Protein AF-A0ABD2KAQ9-F1 (afdb_monomer_lite)

Organism: Heterodera schachtii (NCBI:txid97005)

Structure (mmCIF, N/CA/C/O backbone):
data_AF-A0ABD2KAQ9-F1
#
_entry.id   AF-A0ABD2KAQ9-F1
#
loop_
_atom_site.group_PDB
_atom_site.id
_atom_site.type_symbol
_atom_site.label_atom_id
_atom_site.label_alt_id
_atom_site.label_comp_id
_atom_site.label_asym_id
_atom_site.label_entity_id
_atom_site.label_seq_id
_atom_site.pdbx_PDB_ins_code
_atom_site.Cartn_x
_atom_site.Cartn_y
_atom_site.Cartn_z
_atom_site.occupancy
_atom_site.B_iso_or_equiv
_atom_site.auth_seq_id
_atom_site.auth_comp_id
_atom_site.auth_asym_id
_atom_site.auth_atom_id
_atom_site.pdbx_PDB_model_num
ATOM 1 N N . MET A 1 1 ? 36.309 1.828 -3.273 1.00 29.56 1 MET A N 1
ATOM 2 C CA . MET A 1 1 ? 36.591 3.040 -4.067 1.00 29.56 1 MET A CA 1
ATOM 3 C C . MET A 1 1 ? 35.765 4.147 -3.437 1.00 29.56 1 MET A C 1
ATOM 5 O O . MET A 1 1 ? 34.545 4.106 -3.537 1.00 29.56 1 MET A O 1
ATOM 9 N N . ASP A 1 2 ? 36.408 5.002 -2.644 1.00 21.95 2 ASP A N 1
ATOM 10 C CA . ASP A 1 2 ? 35.737 5.995 -1.800 1.00 21.95 2 ASP A CA 1
ATOM 11 C C . ASP A 1 2 ? 35.009 7.054 -2.633 1.00 21.95 2 ASP A C 1
ATOM 13 O O . ASP A 1 2 ? 35.622 7.849 -3.344 1.00 21.95 2 ASP A O 1
ATOM 17 N N . LEU A 1 3 ? 33.682 7.098 -2.498 1.00 31.81 3 LEU A N 1
ATOM 18 C CA . LEU A 1 3 ? 32.798 8.108 -3.098 1.00 31.81 3 LEU A CA 1
ATOM 19 C C . LEU A 1 3 ? 32.986 9.518 -2.500 1.00 31.81 3 LEU A C 1
ATOM 21 O O . LEU A 1 3 ? 32.373 10.471 -2.975 1.00 31.81 3 LEU A O 1
ATOM 25 N N . GLN A 1 4 ? 33.848 9.679 -1.489 1.00 29.97 4 GLN A N 1
ATOM 26 C CA . GLN A 1 4 ? 34.145 10.970 -0.858 1.00 29.97 4 GLN A CA 1
ATOM 27 C C . GLN A 1 4 ? 35.042 11.886 -1.713 1.00 29.97 4 GLN A C 1
ATOM 29 O O . GLN A 1 4 ? 35.049 13.096 -1.506 1.00 29.97 4 GLN A O 1
ATOM 34 N N . LEU A 1 5 ? 35.740 11.353 -2.722 1.00 33.28 5 LEU A N 1
ATOM 35 C CA . LEU A 1 5 ? 36.673 12.120 -3.564 1.00 33.28 5 LEU A CA 1
ATOM 36 C C . LEU A 1 5 ? 36.016 12.960 -4.678 1.00 33.28 5 LEU A C 1
ATOM 38 O O . LEU A 1 5 ? 36.708 13.712 -5.358 1.00 33.28 5 LEU A O 1
ATOM 42 N N . LEU A 1 6 ? 34.692 12.884 -4.862 1.00 37.81 6 LEU A N 1
ATOM 43 C CA . LEU A 1 6 ? 33.958 13.696 -5.852 1.00 37.81 6 LEU A CA 1
ATOM 44 C C . LEU A 1 6 ? 33.366 14.999 -5.278 1.00 37.81 6 LEU A C 1
ATOM 46 O O . LEU A 1 6 ? 32.770 15.784 -6.014 1.00 37.81 6 LEU A O 1
ATOM 50 N N . MET A 1 7 ? 33.541 15.257 -3.981 1.00 39.03 7 MET A N 1
ATOM 51 C CA . MET A 1 7 ? 32.944 16.388 -3.257 1.00 39.03 7 MET A CA 1
ATOM 52 C C . MET A 1 7 ? 33.872 17.620 -3.250 1.00 39.03 7 MET A C 1
ATOM 54 O O . MET A 1 7 ? 34.262 18.118 -2.198 1.00 39.03 7 MET A O 1
ATOM 58 N N . GLY A 1 8 ? 34.272 18.108 -4.427 1.00 36.06 8 GLY A N 1
ATOM 59 C CA . GLY A 1 8 ? 34.986 19.386 -4.550 1.00 36.06 8 GLY A CA 1
ATOM 60 C C . GLY A 1 8 ? 34.030 20.593 -4.477 1.00 36.06 8 GLY A C 1
ATOM 61 O O . GLY A 1 8 ? 32.880 20.475 -4.900 1.00 36.06 8 GLY A O 1
ATOM 62 N N . PRO A 1 9 ? 34.484 21.786 -4.040 1.00 41.66 9 PRO A N 1
ATOM 63 C CA . PRO A 1 9 ? 33.654 22.997 -3.884 1.00 41.66 9 PRO A CA 1
ATOM 64 C C . PRO A 1 9 ? 33.098 23.591 -5.199 1.00 41.66 9 PRO A C 1
ATOM 66 O O . PRO A 1 9 ? 32.444 24.627 -5.181 1.00 41.66 9 PRO A O 1
ATOM 69 N N . ASN A 1 10 ? 33.324 22.931 -6.340 1.00 41.34 10 ASN A N 1
ATOM 70 C CA . ASN A 1 10 ? 32.916 23.351 -7.683 1.00 41.34 10 ASN A CA 1
ATOM 71 C C . ASN A 1 10 ? 31.955 22.339 -8.337 1.00 41.34 10 ASN A C 1
ATOM 73 O O . ASN A 1 10 ? 32.133 21.962 -9.500 1.00 41.34 10 ASN A O 1
ATOM 77 N N . LEU A 1 11 ? 30.938 21.872 -7.608 1.00 49.72 11 LEU A N 1
ATOM 78 C CA . LEU A 1 11 ? 29.866 21.055 -8.188 1.00 49.72 11 LEU A CA 1
ATOM 79 C C . LEU A 1 11 ? 29.031 21.918 -9.148 1.00 49.72 11 LEU A C 1
ATOM 81 O O . LEU A 1 11 ? 28.118 22.638 -8.747 1.00 49.72 11 LEU A O 1
ATOM 85 N N . ARG A 1 12 ? 29.364 21.868 -10.443 1.00 47.69 12 ARG A N 1
ATOM 86 C CA . ARG A 1 12 ? 28.504 22.413 -11.503 1.00 47.69 12 ARG A CA 1
ATOM 87 C C . ARG A 1 12 ? 27.196 21.627 -11.527 1.00 47.69 12 ARG A C 1
ATOM 89 O O . ARG A 1 12 ? 27.205 20.410 -11.355 1.00 47.69 12 ARG A O 1
ATOM 96 N N . CYS A 1 13 ? 26.093 22.328 -11.784 1.00 45.72 13 CYS A N 1
ATOM 97 C CA . CYS A 1 13 ? 24.780 21.715 -11.966 1.00 45.72 13 CYS A CA 1
ATOM 98 C C . CYS A 1 13 ? 24.883 20.516 -12.935 1.00 45.72 13 CYS A C 1
ATOM 100 O O . CYS A 1 13 ? 25.509 20.662 -13.996 1.00 45.72 13 CYS A O 1
ATOM 102 N N . PRO A 1 14 ? 24.313 19.342 -12.599 1.00 54.31 14 PRO A N 1
ATOM 103 C CA . PRO A 1 14 ? 24.258 18.211 -13.514 1.00 54.31 14 PRO A CA 1
ATOM 104 C C . PRO A 1 14 ? 23.738 18.653 -14.885 1.00 54.31 14 PRO A C 1
ATOM 106 O O . PRO A 1 14 ? 22.667 19.249 -14.966 1.00 54.31 14 PRO A O 1
ATOM 109 N N . ARG A 1 15 ? 24.442 18.324 -15.980 1.00 52.06 15 ARG A N 1
ATOM 110 C CA . ARG A 1 15 ? 23.981 18.638 -17.355 1.00 52.06 15 ARG A CA 1
ATOM 111 C C . ARG A 1 15 ? 22.578 18.091 -17.661 1.00 52.06 15 ARG A C 1
ATOM 113 O O . ARG A 1 15 ? 21.907 18.610 -18.540 1.00 52.06 15 ARG A O 1
ATOM 120 N N . VAL A 1 16 ? 22.156 17.055 -16.935 1.00 59.59 16 VAL A N 1
ATOM 121 C CA . VAL A 1 16 ? 20.868 16.357 -17.087 1.00 59.59 16 VAL A CA 1
ATOM 122 C C . VAL A 1 16 ? 19.807 16.876 -16.093 1.00 59.59 16 VAL A C 1
ATOM 124 O O . VAL A 1 16 ? 18.684 16.394 -16.076 1.00 59.59 16 VAL A O 1
ATOM 127 N N . GLY A 1 17 ? 20.130 17.853 -15.235 1.00 62.22 17 GLY A N 1
ATOM 128 C CA . GLY A 1 17 ? 19.182 18.441 -14.276 1.00 62.22 17 GLY A CA 1
ATOM 129 C C . GLY A 1 17 ? 18.720 17.510 -13.142 1.00 62.22 17 GLY A C 1
ATOM 130 O O . GLY A 1 17 ? 17.869 17.894 -12.346 1.00 62.22 17 GLY A O 1
ATOM 131 N N . VAL A 1 18 ? 19.278 16.300 -13.032 1.00 65.06 18 VAL A N 1
ATOM 132 C CA . VAL A 1 18 ? 18.931 15.325 -11.985 1.00 65.06 18 VAL A CA 1
ATOM 133 C C . VAL A 1 18 ? 19.792 15.569 -10.747 1.00 65.06 18 VAL A C 1
ATOM 135 O O . VAL A 1 18 ? 20.884 15.015 -10.609 1.00 65.06 18 VAL A O 1
ATOM 138 N N . GLY A 1 19 ? 19.307 16.419 -9.845 1.00 62.25 19 GLY A N 1
ATOM 139 C CA . GLY A 1 19 ? 19.987 16.742 -8.594 1.00 62.25 19 GLY A CA 1
ATOM 140 C C . GLY A 1 19 ? 19.033 16.862 -7.410 1.00 62.25 19 GLY A C 1
ATOM 141 O O . GLY A 1 19 ? 17.863 17.205 -7.566 1.00 62.25 19 GLY A O 1
ATOM 142 N N . GLN A 1 20 ? 19.550 16.592 -6.217 1.00 65.38 20 GLN A N 1
ATOM 143 C CA . GLN A 1 20 ? 18.899 16.855 -4.940 1.00 65.38 20 GLN A CA 1
ATOM 144 C C . GLN A 1 20 ? 19.705 17.865 -4.129 1.00 65.38 20 GLN A C 1
ATOM 146 O O . GLN A 1 20 ? 20.921 17.987 -4.289 1.00 65.38 20 GLN A O 1
ATOM 151 N N . ARG A 1 21 ? 19.021 18.603 -3.254 1.00 65.44 21 ARG A N 1
ATOM 152 C CA . ARG A 1 21 ? 19.679 19.538 -2.338 1.00 65.44 21 ARG A CA 1
ATOM 153 C C . ARG A 1 21 ? 20.391 18.764 -1.233 1.00 65.44 21 ARG A C 1
ATOM 155 O O . ARG A 1 21 ? 19.821 17.827 -0.682 1.00 65.44 21 ARG A O 1
ATOM 162 N N . ILE A 1 22 ? 21.619 19.178 -0.928 1.00 59.34 22 ILE A N 1
ATOM 163 C CA . ILE A 1 22 ? 22.446 18.567 0.126 1.00 59.34 22 ILE A CA 1
ATOM 164 C C . ILE A 1 22 ? 22.084 19.130 1.508 1.00 59.34 22 ILE A C 1
ATOM 166 O O . ILE A 1 22 ? 22.225 18.426 2.502 1.00 59.34 22 ILE A O 1
ATOM 170 N N . ASP A 1 23 ? 21.594 20.374 1.573 1.00 54.06 23 ASP A N 1
ATOM 171 C CA . ASP A 1 23 ? 21.351 21.072 2.835 1.00 54.06 23 ASP A CA 1
ATOM 172 C C . ASP A 1 23 ? 19.866 21.413 3.059 1.00 54.06 23 ASP A C 1
ATOM 174 O O . ASP A 1 23 ? 19.112 21.734 2.135 1.00 54.06 23 ASP A O 1
ATOM 178 N N . SER A 1 24 ? 19.469 21.316 4.327 1.00 53.34 24 SER A N 1
ATOM 179 C CA . SER A 1 24 ? 18.150 21.628 4.885 1.00 53.34 24 SER A CA 1
ATOM 180 C C . SER A 1 24 ? 17.876 23.132 4.988 1.00 53.34 24 SER A C 1
ATOM 182 O O . SER A 1 24 ? 16.725 23.542 5.170 1.00 53.34 24 SER A O 1
ATOM 184 N N . THR A 1 25 ? 18.908 23.966 4.836 1.00 49.19 25 THR A N 1
ATOM 185 C CA . THR A 1 25 ? 18.771 25.422 4.812 1.00 49.19 25 THR A CA 1
ATOM 186 C C . THR A 1 25 ? 18.063 25.845 3.521 1.00 49.19 25 THR A C 1
ATOM 188 O O . THR A 1 25 ? 18.579 25.762 2.407 1.00 49.19 25 THR A O 1
ATOM 191 N N . ARG A 1 26 ? 16.802 26.275 3.655 1.00 53.78 26 ARG A N 1
ATOM 192 C CA . ARG A 1 26 ? 15.911 26.605 2.526 1.00 53.78 26 ARG A CA 1
ATOM 193 C C . ARG A 1 26 ? 16.407 27.770 1.656 1.00 53.78 26 ARG A C 1
ATOM 195 O O . ARG A 1 26 ? 15.845 27.979 0.581 1.00 53.78 26 ARG A O 1
ATOM 202 N N . GLU A 1 27 ? 17.442 28.487 2.088 1.00 53.19 27 GLU A N 1
ATOM 203 C CA . GLU A 1 27 ? 17.788 29.817 1.582 1.00 53.19 27 GLU A CA 1
ATOM 204 C C . GLU A 1 27 ? 18.847 29.852 0.470 1.00 53.19 27 GLU A C 1
ATOM 206 O O . GLU A 1 27 ? 18.922 30.842 -0.252 1.00 53.19 27 GLU A O 1
ATOM 211 N N . LEU A 1 28 ? 19.629 28.788 0.241 1.00 49.62 28 LEU A N 1
ATOM 212 C CA . LEU A 1 28 ? 20.684 28.808 -0.783 1.00 49.62 28 LEU A CA 1
ATOM 213 C C . LEU A 1 28 ? 20.601 27.607 -1.732 1.00 49.62 28 LEU A C 1
ATOM 215 O O . LEU A 1 28 ? 20.916 26.473 -1.387 1.00 49.62 28 LEU A O 1
ATOM 219 N N . PHE A 1 29 ? 20.275 27.881 -2.999 1.00 51.31 29 PHE A N 1
ATOM 220 C CA . PHE A 1 29 ? 20.320 26.940 -4.133 1.00 51.31 29 PHE A CA 1
ATOM 221 C C . PHE A 1 29 ? 21.756 26.493 -4.505 1.00 51.31 29 PHE A C 1
ATOM 223 O O . PHE A 1 29 ? 22.014 26.139 -5.649 1.00 51.31 29 PHE A O 1
ATOM 230 N N . ARG A 1 30 ? 22.735 26.574 -3.597 1.00 49.88 30 ARG A N 1
ATOM 231 C CA . ARG A 1 30 ? 24.162 26.478 -3.955 1.00 49.88 30 ARG A CA 1
ATOM 232 C C . ARG A 1 30 ? 24.746 25.067 -3.899 1.00 49.88 30 ARG A C 1
ATOM 234 O O . ARG A 1 30 ? 25.768 24.838 -4.534 1.00 49.88 30 ARG A O 1
ATOM 241 N N . CYS A 1 31 ? 24.100 24.122 -3.216 1.00 55.53 31 CYS A N 1
ATOM 242 C CA . CYS A 1 31 ? 24.637 22.770 -3.035 1.00 55.53 31 CYS A CA 1
ATOM 243 C C . CYS A 1 31 ? 23.689 21.700 -3.595 1.00 55.53 31 CYS A C 1
ATOM 245 O O . CYS A 1 31 ? 22.682 21.357 -2.967 1.00 55.53 31 CYS A O 1
ATOM 247 N N . PHE A 1 32 ? 24.039 21.153 -4.763 1.00 60.81 32 PHE A N 1
ATOM 248 C CA . PHE A 1 32 ? 23.351 20.028 -5.398 1.00 60.81 32 PHE A CA 1
ATOM 249 C C . PHE A 1 32 ? 24.255 18.794 -5.429 1.00 60.81 32 PHE A C 1
ATOM 251 O O . PHE A 1 32 ? 25.411 18.887 -5.837 1.00 60.81 32 PHE A O 1
ATOM 258 N N . CYS A 1 33 ? 23.719 17.632 -5.057 1.00 61.44 33 CYS A N 1
ATOM 259 C CA . CYS A 1 33 ? 24.313 16.336 -5.384 1.00 61.44 33 CYS A CA 1
ATOM 260 C C . CYS A 1 33 ? 23.419 15.593 -6.375 1.00 61.44 33 CYS A C 1
ATOM 262 O O . CYS A 1 33 ? 22.233 15.896 -6.507 1.00 61.44 33 CYS A O 1
ATOM 264 N N . PHE A 1 34 ? 23.978 14.618 -7.089 1.00 66.19 34 PHE A N 1
ATOM 265 C CA . PHE A 1 34 ? 23.170 13.733 -7.920 1.00 66.19 34 PHE A CA 1
ATOM 266 C C . PHE A 1 34 ? 22.147 12.992 -7.052 1.00 66.19 34 PHE A C 1
ATOM 268 O O . PHE A 1 34 ? 22.471 12.517 -5.962 1.00 66.19 34 PHE A O 1
ATOM 275 N N . VAL A 1 35 ? 20.910 12.879 -7.545 1.00 66.75 35 VAL A N 1
ATOM 276 C CA . VAL A 1 35 ? 19.949 11.927 -6.968 1.00 66.75 35 VAL A CA 1
ATOM 277 C C . VAL A 1 35 ? 20.562 10.534 -7.121 1.00 66.75 35 VAL A C 1
ATOM 279 O O . VAL A 1 35 ? 21.072 10.243 -8.199 1.00 66.75 35 VAL A O 1
ATOM 282 N N . PRO A 1 36 ? 20.544 9.665 -6.103 1.00 68.94 36 PRO A N 1
ATOM 283 C CA . PRO A 1 36 ? 21.087 8.323 -6.255 1.00 68.94 36 PRO A CA 1
ATOM 284 C C . PRO A 1 36 ? 20.294 7.560 -7.327 1.00 68.94 36 PRO A C 1
ATOM 286 O O . PRO A 1 36 ? 19.073 7.433 -7.220 1.00 68.94 36 PRO A O 1
ATOM 289 N N . PHE A 1 37 ? 20.978 7.065 -8.361 1.00 73.62 37 PHE A N 1
ATOM 290 C CA . PHE A 1 37 ? 20.389 6.309 -9.469 1.00 73.62 37 PHE A CA 1
ATOM 291 C C . PHE A 1 37 ? 21.169 5.014 -9.740 1.00 73.62 37 PHE A C 1
ATOM 293 O O . PHE A 1 37 ? 22.356 4.921 -9.425 1.00 73.62 37 PHE A O 1
ATOM 300 N N . SER A 1 38 ? 20.499 4.004 -10.294 1.00 75.88 38 SER A N 1
ATOM 301 C CA . SER A 1 38 ? 21.129 2.772 -10.775 1.00 75.88 38 SER A CA 1
ATOM 302 C C . SER A 1 38 ? 21.886 3.031 -12.080 1.00 75.88 38 SER A C 1
ATOM 304 O O . SER A 1 38 ? 21.419 3.745 -12.965 1.00 75.88 38 SER A O 1
ATOM 306 N N . LEU A 1 39 ? 23.072 2.436 -12.226 1.00 77.06 39 LEU A N 1
ATOM 307 C CA . LEU A 1 39 ? 23.866 2.585 -13.452 1.00 77.06 39 LEU A CA 1
ATOM 308 C C . LEU A 1 39 ? 23.222 1.896 -14.662 1.00 77.06 39 LEU A C 1
ATOM 310 O O . LEU A 1 39 ? 23.422 2.331 -15.794 1.00 77.06 39 LEU A O 1
ATOM 314 N N . PHE A 1 40 ? 22.461 0.830 -14.420 1.00 78.88 40 PHE A N 1
ATOM 315 C CA . PHE A 1 40 ? 21.818 0.022 -15.448 1.00 78.88 40 PHE A CA 1
ATOM 316 C C . PHE A 1 40 ? 20.350 -0.221 -15.092 1.00 78.88 40 PHE A C 1
ATOM 318 O O . PHE A 1 40 ? 20.036 -0.320 -13.903 1.00 78.88 40 PHE A O 1
ATOM 325 N N . PRO A 1 41 ? 19.465 -0.331 -16.099 1.00 81.19 41 PRO A N 1
ATOM 326 C CA . PRO A 1 41 ? 18.062 -0.631 -15.866 1.00 81.19 41 PRO A CA 1
ATOM 327 C C . PRO A 1 41 ? 17.880 -2.061 -15.343 1.00 81.19 41 PRO A C 1
ATOM 329 O O . PRO A 1 41 ? 18.500 -3.001 -15.843 1.00 81.19 41 PRO A O 1
ATOM 332 N N . SER A 1 42 ? 17.001 -2.239 -14.361 1.00 82.00 42 SER A N 1
ATOM 333 C CA . SER A 1 42 ? 16.718 -3.555 -13.779 1.00 82.00 42 SER A CA 1
ATOM 334 C C . SER A 1 42 ? 15.760 -4.380 -14.654 1.00 82.00 42 SER A C 1
ATOM 336 O O . SER A 1 42 ? 14.700 -3.866 -15.018 1.00 82.00 42 SER A O 1
ATOM 338 N N . PRO A 1 43 ? 16.043 -5.666 -14.950 1.00 85.62 43 PRO A N 1
ATOM 339 C CA . PRO A 1 43 ? 15.132 -6.544 -15.684 1.00 85.62 43 PRO A CA 1
ATOM 340 C C . PRO A 1 43 ? 13.769 -6.662 -14.993 1.00 85.62 43 PRO A C 1
ATOM 342 O O . PRO A 1 43 ? 13.674 -6.960 -13.800 1.00 85.62 43 PRO A O 1
ATOM 345 N N . PHE A 1 44 ? 12.705 -6.458 -15.764 1.00 85.81 44 PHE A N 1
ATOM 346 C CA . PHE A 1 44 ? 11.325 -6.501 -15.305 1.00 85.81 44 PHE A CA 1
ATOM 347 C C . PHE A 1 44 ? 10.432 -7.216 -16.334 1.00 85.81 44 PHE A C 1
ATOM 349 O O . PHE A 1 44 ? 10.489 -6.874 -17.514 1.00 85.81 44 PHE A O 1
ATOM 356 N N . PRO A 1 45 ? 9.573 -8.172 -15.928 1.00 89.12 45 PRO A N 1
ATOM 357 C CA . PRO A 1 45 ? 8.741 -8.919 -16.869 1.00 89.12 45 PRO A CA 1
ATOM 358 C C . PRO A 1 45 ? 7.776 -8.023 -17.655 1.00 89.12 45 PRO A C 1
ATOM 360 O O . PRO A 1 45 ? 6.909 -7.361 -17.069 1.00 89.12 45 PRO A O 1
ATOM 363 N N . ARG A 1 46 ? 7.859 -8.066 -18.988 1.00 88.75 46 ARG A N 1
ATOM 364 C CA . ARG A 1 46 ? 7.041 -7.243 -19.896 1.00 88.75 46 ARG A CA 1
ATOM 365 C C . ARG A 1 46 ? 5.539 -7.405 -19.667 1.00 88.75 46 ARG A C 1
ATOM 367 O O . ARG A 1 46 ? 4.807 -6.419 -19.625 1.00 88.75 46 ARG A O 1
ATOM 374 N N . ALA A 1 47 ? 5.078 -8.638 -19.458 1.00 88.81 47 ALA A N 1
ATOM 375 C CA . ALA A 1 47 ? 3.664 -8.926 -19.217 1.00 88.81 47 ALA A CA 1
ATOM 376 C C . ALA A 1 47 ? 3.133 -8.248 -17.939 1.00 88.81 47 ALA A C 1
ATOM 378 O O . ALA A 1 47 ? 2.011 -7.746 -17.921 1.00 88.81 47 ALA A O 1
ATOM 379 N N . LEU A 1 48 ? 3.942 -8.200 -16.873 1.00 87.12 48 LEU A N 1
ATOM 380 C CA . LEU A 1 48 ? 3.559 -7.526 -15.629 1.00 87.12 48 LEU A CA 1
ATOM 381 C C . LEU A 1 48 ? 3.588 -6.006 -15.777 1.00 87.12 48 LEU A C 1
ATOM 383 O O . LEU A 1 48 ? 2.755 -5.331 -15.176 1.00 87.12 48 LEU A O 1
ATOM 387 N N . PHE A 1 49 ? 4.515 -5.478 -16.581 1.00 87.50 49 PHE A N 1
ATOM 388 C CA . PHE A 1 49 ? 4.604 -4.047 -16.849 1.00 87.50 49 PHE A CA 1
ATOM 389 C C . PHE A 1 49 ? 3.351 -3.542 -17.560 1.00 87.50 49 PHE A C 1
ATOM 391 O O . PHE A 1 49 ? 2.684 -2.648 -17.047 1.00 87.50 49 PHE A O 1
ATOM 398 N N . HIS A 1 50 ? 2.968 -4.169 -18.676 1.00 87.38 50 HIS A N 1
ATOM 399 C CA . HIS A 1 50 ? 1.751 -3.781 -19.393 1.00 87.38 50 HIS A CA 1
ATOM 400 C C . HIS A 1 50 ? 0.503 -3.969 -18.534 1.00 87.38 50 HIS A C 1
ATOM 402 O O . HIS A 1 50 ? -0.322 -3.068 -18.470 1.00 87.38 50 HIS A O 1
ATOM 408 N N . LYS A 1 51 ? 0.424 -5.051 -17.747 1.00 86.56 51 LYS A N 1
ATOM 409 C CA . LYS A 1 51 ? -0.674 -5.230 -16.789 1.00 86.56 51 LYS A CA 1
ATOM 410 C C . LYS A 1 51 ? -0.776 -4.075 -15.784 1.00 86.56 51 LYS A C 1
ATOM 412 O O . LYS A 1 51 ? -1.883 -3.684 -15.426 1.00 86.56 51 LYS A O 1
ATOM 417 N N . ALA A 1 52 ? 0.350 -3.543 -15.305 1.00 84.69 52 ALA A N 1
ATOM 418 C CA . ALA A 1 52 ? 0.352 -2.394 -14.401 1.00 84.69 52 ALA A CA 1
ATOM 419 C C . ALA A 1 52 ? -0.102 -1.106 -15.112 1.00 84.69 52 ALA A C 1
ATOM 421 O O . ALA A 1 52 ? -0.916 -0.369 -14.555 1.00 84.69 52 ALA A O 1
ATOM 422 N N . VAL A 1 53 ? 0.368 -0.878 -16.343 1.00 84.62 53 VAL A N 1
ATOM 423 C CA . VAL A 1 53 ? -0.030 0.262 -17.190 1.00 84.62 53 VAL A CA 1
ATOM 424 C C . VAL A 1 53 ? -1.532 0.223 -17.505 1.00 84.62 53 VAL A C 1
ATOM 426 O O . VAL A 1 53 ? -2.231 1.216 -17.319 1.00 84.62 53 VAL A O 1
ATOM 429 N N . ASP A 1 54 ? -2.067 -0.938 -17.882 1.00 84.06 54 ASP A N 1
ATOM 430 C CA . ASP A 1 54 ? -3.484 -1.105 -18.228 1.00 84.06 54 ASP A CA 1
ATOM 431 C C . ASP A 1 54 ? -4.403 -0.856 -17.022 1.00 84.06 54 ASP A C 1
ATOM 433 O O . ASP A 1 54 ? -5.458 -0.219 -17.124 1.00 84.06 54 ASP A O 1
ATOM 437 N N . VAL A 1 55 ? -3.991 -1.326 -15.839 1.00 85.19 55 VAL A N 1
ATOM 438 C CA . VAL A 1 55 ? -4.750 -1.126 -14.598 1.00 85.19 55 VAL A CA 1
ATOM 439 C C . VAL A 1 55 ? -4.699 0.328 -14.134 1.00 85.19 55 VAL A C 1
ATOM 441 O O . VAL A 1 55 ? -5.661 0.781 -13.515 1.00 85.19 55 VAL A O 1
ATOM 444 N N . GLN A 1 56 ? -3.645 1.085 -14.453 1.00 82.81 56 GLN A N 1
ATOM 445 C CA . GLN A 1 56 ? -3.460 2.457 -13.972 1.00 82.81 56 GLN A CA 1
ATOM 446 C C . GLN A 1 56 ? -4.658 3.360 -14.284 1.00 82.81 56 GLN A C 1
ATOM 448 O O . GLN A 1 56 ? -5.148 4.040 -13.383 1.00 82.81 56 GLN A O 1
ATOM 453 N N . LYS A 1 57 ? -5.172 3.337 -15.520 1.00 82.25 57 LYS A N 1
ATOM 454 C CA . LYS A 1 57 ? -6.333 4.157 -15.927 1.00 82.25 57 LYS A CA 1
ATOM 455 C C . LYS A 1 57 ? -7.586 3.789 -15.132 1.00 82.25 57 LYS A C 1
ATOM 457 O O . LYS A 1 57 ? -8.325 4.658 -14.677 1.00 82.25 57 LYS A O 1
ATOM 462 N N . SER A 1 58 ? -7.779 2.494 -14.904 1.00 83.44 58 SER A N 1
ATOM 463 C CA . SER A 1 58 ? -8.900 1.967 -14.123 1.00 83.44 58 SER A CA 1
ATOM 464 C C . SER A 1 58 ? -8.795 2.352 -12.645 1.00 83.44 58 SER A C 1
ATOM 466 O O . SER A 1 58 ? -9.787 2.735 -12.031 1.00 83.44 58 SER A O 1
ATOM 468 N N . LEU A 1 59 ? -7.585 2.308 -12.082 1.00 82.00 59 LEU A N 1
ATOM 469 C CA . LEU A 1 59 ? -7.310 2.706 -10.702 1.00 82.00 59 LEU A CA 1
ATOM 470 C C . LEU A 1 59 ? -7.508 4.215 -10.508 1.00 82.00 59 LEU A C 1
ATOM 472 O O . LEU A 1 59 ? -8.144 4.633 -9.548 1.00 82.00 59 LEU A O 1
ATOM 476 N N . GLN A 1 60 ? -7.030 5.032 -11.451 1.00 81.81 60 GLN A N 1
ATOM 477 C CA . GLN A 1 60 ? -7.262 6.478 -11.455 1.00 81.81 60 GLN A CA 1
ATOM 478 C C . GLN A 1 60 ? -8.755 6.811 -11.514 1.00 81.81 60 GLN A C 1
ATOM 480 O O . GLN A 1 60 ? -9.208 7.700 -10.796 1.00 81.81 60 GLN A O 1
ATOM 485 N N . LEU A 1 61 ? -9.531 6.082 -12.321 1.00 82.44 61 LEU A N 1
ATOM 486 C CA . LEU A 1 61 ? -10.976 6.271 -12.399 1.00 82.44 61 LEU A CA 1
ATOM 487 C C . LEU A 1 61 ? -11.689 5.854 -11.106 1.00 82.44 61 LEU A C 1
ATOM 489 O O . LEU A 1 61 ? -12.580 6.577 -10.662 1.00 82.44 61 LEU A O 1
ATOM 493 N N . LEU A 1 62 ? -11.286 4.737 -10.485 1.00 84.12 62 LEU A N 1
ATOM 494 C CA . LEU A 1 62 ? -11.776 4.334 -9.160 1.00 84.12 62 LEU A CA 1
ATOM 495 C C . LEU A 1 62 ? -11.543 5.456 -8.149 1.00 84.12 62 LEU A C 1
ATOM 497 O O . LEU A 1 62 ? -12.479 5.885 -7.481 1.00 84.12 62 LEU A O 1
ATOM 501 N N . TYR A 1 63 ? -10.309 5.959 -8.089 1.00 80.19 63 TYR A N 1
ATOM 502 C CA . TYR A 1 63 ? -9.931 7.041 -7.191 1.00 80.19 63 TYR A CA 1
ATOM 503 C C . TYR A 1 63 ? -10.743 8.307 -7.453 1.00 80.19 63 TYR A C 1
ATOM 505 O O . TYR A 1 63 ? -11.320 8.866 -6.529 1.00 80.19 63 TYR A O 1
ATOM 513 N N . PHE A 1 64 ? -10.894 8.709 -8.712 1.00 81.31 64 PHE A N 1
ATOM 514 C CA . PHE A 1 64 ? -11.707 9.867 -9.068 1.00 81.31 64 PHE A CA 1
ATOM 515 C C . PHE A 1 64 ? -13.178 9.718 -8.649 1.00 81.31 64 PHE A C 1
ATOM 517 O O . PHE A 1 64 ? -13.767 10.661 -8.122 1.00 81.31 64 PHE A O 1
ATOM 524 N N . ARG A 1 65 ? -13.790 8.548 -8.877 1.00 83.69 65 ARG A N 1
ATOM 525 C CA . ARG A 1 65 ? -15.192 8.291 -8.507 1.00 83.69 65 ARG A CA 1
ATOM 526 C C . ARG A 1 65 ? -15.372 8.269 -6.992 1.00 83.69 65 ARG A C 1
ATOM 528 O O . ARG A 1 65 ? -16.328 8.852 -6.493 1.00 83.69 65 ARG A O 1
ATOM 535 N N . ALA A 1 66 ? -14.448 7.645 -6.274 1.00 83.00 66 ALA A N 1
ATOM 536 C CA . ALA A 1 66 ? -14.549 7.499 -4.833 1.00 83.00 66 ALA A CA 1
ATOM 537 C C . ALA A 1 66 ? -14.210 8.798 -4.074 1.00 83.00 66 ALA A C 1
ATOM 539 O O . ALA A 1 66 ? -14.873 9.102 -3.089 1.00 83.00 66 ALA A O 1
ATOM 540 N N . MET A 1 67 ? -13.318 9.650 -4.598 1.00 76.50 67 MET A N 1
ATOM 541 C CA . MET A 1 67 ? -13.078 11.007 -4.068 1.00 76.50 67 MET A CA 1
ATOM 542 C C . MET A 1 67 ? -14.321 11.907 -4.101 1.00 76.50 67 MET A C 1
ATOM 544 O O . MET A 1 67 ? -14.415 12.863 -3.335 1.00 76.50 67 MET A O 1
ATOM 548 N N . ARG A 1 68 ? -15.263 11.642 -5.014 1.00 76.94 68 ARG A N 1
ATOM 549 C CA . ARG A 1 68 ? -16.522 12.395 -5.119 1.00 76.94 68 ARG A CA 1
ATOM 550 C C . ARG A 1 68 ? -17.576 11.928 -4.115 1.00 76.94 68 ARG A C 1
ATOM 552 O O . ARG A 1 68 ? -18.554 12.641 -3.901 1.00 76.94 68 ARG A O 1
ATOM 559 N N . ASP A 1 69 ? -17.396 10.750 -3.526 1.00 83.56 69 ASP A N 1
ATOM 560 C CA . ASP A 1 69 ? -18.294 10.180 -2.527 1.00 83.56 69 ASP A CA 1
ATOM 561 C C . ASP A 1 69 ? -17.836 10.603 -1.124 1.00 83.56 69 ASP A C 1
ATOM 563 O O . ASP A 1 69 ? -17.081 9.921 -0.429 1.00 83.56 69 ASP A O 1
ATOM 567 N N . PHE A 1 70 ? -18.259 11.803 -0.731 1.00 79.12 70 PHE A N 1
ATOM 568 C CA . PHE A 1 70 ? -17.849 12.411 0.534 1.00 79.12 70 PHE A CA 1
ATOM 569 C C . PHE A 1 70 ? -18.363 11.669 1.763 1.00 79.12 70 PHE A C 1
ATOM 571 O O . PHE A 1 70 ? -17.687 11.657 2.793 1.00 79.12 70 PHE A O 1
ATOM 578 N N . ASP A 1 71 ? -19.551 11.077 1.673 1.00 83.69 71 ASP A N 1
ATOM 579 C CA . ASP A 1 71 ? -20.136 10.336 2.786 1.00 83.69 71 ASP A CA 1
ATOM 580 C C . ASP A 1 71 ? -19.337 9.050 3.023 1.00 83.69 71 ASP A C 1
ATOM 582 O O . ASP A 1 71 ? -18.936 8.777 4.154 1.00 83.69 71 ASP A O 1
ATOM 586 N N . PHE A 1 72 ? -18.964 8.349 1.945 1.00 84.62 72 PHE A N 1
ATOM 587 C CA . PHE A 1 72 ? -18.043 7.215 2.017 1.00 84.62 72 PHE A CA 1
ATOM 588 C C . PHE A 1 72 ? -16.696 7.588 2.658 1.00 84.62 72 PHE A C 1
ATOM 590 O O . PHE A 1 72 ? -16.223 6.888 3.556 1.00 84.62 72 PHE A O 1
ATOM 597 N N . LEU A 1 73 ? -16.096 8.708 2.244 1.00 80.25 73 LEU A N 1
ATOM 598 C CA . LEU A 1 73 ? -14.826 9.190 2.797 1.00 80.25 73 LEU A CA 1
ATOM 599 C C . LEU A 1 73 ? -14.896 9.484 4.301 1.00 80.25 73 LEU A C 1
ATOM 601 O O . LEU A 1 73 ? -13.990 9.119 5.055 1.00 80.25 73 LEU A O 1
ATOM 605 N N . LYS A 1 74 ? -15.972 10.135 4.754 1.00 80.50 74 LYS A N 1
ATOM 606 C CA . LYS A 1 74 ? -16.187 10.432 6.178 1.00 80.50 74 LYS A CA 1
ATOM 607 C C . LYS A 1 74 ? -16.376 9.173 7.000 1.00 80.50 74 LYS A C 1
ATOM 609 O O . LYS A 1 74 ? -15.802 9.070 8.082 1.00 80.50 74 LYS A O 1
ATOM 614 N N . ASP A 1 75 ? -17.167 8.234 6.494 1.00 83.62 75 ASP A N 1
ATOM 615 C CA . ASP A 1 75 ? -17.440 6.982 7.189 1.00 83.62 75 ASP A CA 1
ATOM 616 C C . ASP A 1 75 ? -16.164 6.166 7.375 1.00 83.62 75 ASP A C 1
ATOM 618 O O . ASP A 1 75 ? -15.887 5.697 8.478 1.00 83.62 75 ASP A O 1
ATOM 622 N N . MET A 1 76 ? -15.331 6.090 6.338 1.00 80.50 76 MET A N 1
ATOM 623 C CA . MET A 1 76 ? -14.047 5.398 6.403 1.00 80.50 76 MET A CA 1
ATOM 624 C C . MET A 1 76 ? -13.072 6.041 7.403 1.00 80.50 76 MET A C 1
ATOM 626 O O . MET A 1 76 ? -12.337 5.336 8.096 1.00 80.50 76 MET A O 1
ATOM 630 N N . HIS A 1 77 ? -13.049 7.372 7.494 1.00 79.56 77 HIS A N 1
ATOM 631 C CA . HIS A 1 77 ? -12.130 8.095 8.375 1.00 79.56 77 HIS A CA 1
ATOM 632 C C . HIS A 1 77 ? -12.661 8.364 9.779 1.00 79.56 77 HIS A C 1
ATOM 634 O O . HIS A 1 77 ? -11.908 8.886 10.599 1.00 79.56 77 HIS A O 1
ATOM 640 N N . ARG A 1 78 ? -13.905 7.995 10.092 1.00 84.25 78 ARG A N 1
ATOM 641 C CA . ARG A 1 78 ? -14.565 8.321 11.365 1.00 84.25 78 ARG A CA 1
ATOM 642 C C . ARG A 1 78 ? -13.698 7.989 12.583 1.00 84.25 78 ARG A C 1
ATOM 644 O O . ARG A 1 78 ? -13.374 8.874 13.370 1.00 84.25 78 ARG A O 1
ATOM 651 N N . ALA A 1 79 ? -13.221 6.747 12.657 1.00 81.56 79 ALA A N 1
ATOM 652 C CA . ALA A 1 79 ? -12.389 6.264 13.759 1.00 81.56 79 ALA A CA 1
ATOM 653 C C . ALA A 1 79 ? -11.007 6.949 13.844 1.00 81.56 79 ALA A C 1
ATOM 655 O O . ALA A 1 79 ? -10.401 6.985 14.912 1.00 81.56 79 ALA A O 1
ATOM 656 N N . ILE A 1 80 ? -10.499 7.490 12.729 1.00 80.94 80 ILE A N 1
ATOM 657 C CA . ILE A 1 80 ? -9.208 8.198 12.651 1.00 80.94 80 ILE A CA 1
ATOM 658 C C . ILE A 1 80 ? -9.380 9.684 13.007 1.00 80.94 80 ILE A C 1
ATOM 660 O O . ILE A 1 80 ? -8.506 10.285 13.626 1.00 80.94 80 ILE A O 1
ATOM 664 N N . ILE A 1 81 ? -10.508 10.292 12.637 1.00 82.50 81 ILE A N 1
ATOM 665 C CA . ILE A 1 81 ? -10.852 11.688 12.957 1.00 82.50 81 ILE A CA 1
ATOM 666 C C . ILE A 1 81 ? -11.015 11.878 14.473 1.00 82.50 81 ILE A C 1
ATOM 668 O O . ILE A 1 81 ? -10.657 12.922 15.032 1.00 82.50 81 ILE A O 1
ATOM 672 N N . GLU A 1 82 ? -11.528 10.860 15.158 1.00 83.19 82 GLU A N 1
ATOM 673 C CA . GLU A 1 82 ? -11.654 10.859 16.616 1.00 83.19 82 GLU A CA 1
ATOM 674 C C . GLU A 1 82 ? -10.286 10.863 17.307 1.00 83.19 82 GLU A C 1
ATOM 676 O O . GLU A 1 82 ? -10.096 11.578 18.290 1.00 83.19 82 GLU A O 1
ATOM 681 N N . THR A 1 83 ? -9.302 10.150 16.760 1.00 79.31 83 THR A N 1
ATOM 682 C CA . THR A 1 83 ? -7.994 9.940 17.397 1.00 79.31 83 THR A CA 1
ATOM 683 C C . THR A 1 83 ? -6.923 10.933 16.954 1.00 79.31 83 THR A C 1
ATOM 685 O O . THR A 1 83 ? -5.971 11.167 17.699 1.00 79.31 83 THR A O 1
ATOM 688 N N . ASN A 1 84 ? -7.035 11.515 15.756 1.00 79.69 84 ASN A N 1
ATOM 689 C CA . ASN A 1 84 ? -5.986 12.335 15.158 1.00 79.69 84 ASN A CA 1
ATOM 690 C C . ASN A 1 84 ? -6.476 13.746 14.814 1.00 79.69 84 ASN A C 1
ATOM 692 O O . ASN A 1 84 ? -7.285 13.959 13.910 1.00 79.69 84 ASN A O 1
ATOM 696 N N . GLU A 1 85 ? -5.902 14.730 15.505 1.00 82.44 85 GLU A N 1
ATOM 697 C CA . GLU A 1 85 ? -6.236 16.145 15.349 1.00 82.44 85 GLU A CA 1
ATOM 698 C C . GLU A 1 85 ? -6.038 16.657 13.915 1.00 82.44 85 GLU A C 1
ATOM 700 O O . GLU A 1 85 ? -6.875 17.403 13.414 1.00 82.44 85 GLU A O 1
ATOM 705 N N . LYS A 1 86 ? -4.985 16.219 13.212 1.00 78.88 86 LYS A N 1
ATOM 706 C CA . LYS A 1 86 ? -4.732 16.656 11.830 1.00 78.88 86 LYS A CA 1
ATOM 707 C C . LYS A 1 86 ? -5.835 16.193 10.886 1.00 78.88 86 LYS A C 1
ATOM 709 O O . LYS A 1 86 ? -6.296 16.962 10.048 1.00 78.88 86 LYS A O 1
ATOM 714 N N . PHE A 1 87 ? -6.274 14.943 11.036 1.00 77.94 87 PHE A N 1
ATOM 715 C CA . PHE A 1 87 ? -7.379 14.405 10.245 1.00 77.94 87 PHE A CA 1
ATOM 716 C C . PHE A 1 87 ? -8.693 15.106 10.569 1.00 77.94 87 PHE A C 1
ATOM 718 O O . PHE A 1 87 ? -9.479 15.352 9.659 1.00 77.94 87 PHE A O 1
ATOM 725 N N . ARG A 1 88 ? -8.901 15.495 11.830 1.00 83.31 88 ARG A N 1
ATOM 726 C CA . ARG A 1 88 ? -10.059 16.291 12.243 1.00 83.31 88 ARG A CA 1
ATOM 727 C C . ARG A 1 88 ? -10.077 17.665 11.588 1.00 83.31 88 ARG A C 1
ATOM 729 O O . ARG A 1 88 ? -11.046 17.986 10.914 1.00 83.31 88 ARG A O 1
ATOM 736 N N . GLN A 1 89 ? -8.977 18.413 11.677 1.00 83.31 89 GLN A N 1
ATOM 737 C CA . GLN A 1 89 ? -8.844 19.715 11.015 1.00 83.31 89 GLN A CA 1
ATOM 738 C C . GLN A 1 89 ? -9.087 19.601 9.502 1.00 83.31 89 GLN A C 1
ATOM 740 O O . GLN A 1 89 ? -9.763 20.435 8.901 1.00 83.31 89 GLN A O 1
ATOM 745 N N . MET A 1 90 ? -8.576 18.534 8.884 1.00 78.94 90 MET A N 1
ATOM 746 C CA . MET A 1 90 ? -8.740 18.286 7.455 1.00 78.94 90 MET A CA 1
ATOM 747 C C . MET A 1 90 ? -10.185 17.914 7.079 1.00 78.94 90 MET A C 1
ATOM 749 O O . MET A 1 90 ? -10.694 18.370 6.052 1.00 78.94 90 MET A O 1
ATOM 753 N N . ALA A 1 91 ? -10.873 17.138 7.920 1.00 79.75 91 ALA A N 1
ATOM 754 C CA . ALA A 1 91 ? -12.286 16.806 7.754 1.00 79.75 91 ALA A CA 1
ATOM 755 C C . ALA A 1 91 ? -13.193 18.034 7.946 1.00 79.75 91 ALA A C 1
ATOM 757 O O . ALA A 1 91 ? -14.101 18.251 7.141 1.00 79.75 91 ALA A O 1
ATOM 758 N N . ASP A 1 92 ? -12.919 18.868 8.950 1.00 83.81 92 ASP A N 1
ATOM 759 C CA . ASP A 1 92 ? -13.654 20.109 9.217 1.00 83.81 92 ASP A CA 1
ATOM 760 C C . ASP A 1 92 ? -13.521 21.095 8.054 1.00 83.81 92 ASP A C 1
ATOM 762 O O . ASP A 1 92 ? -14.520 21.625 7.566 1.00 83.81 92 ASP A O 1
ATOM 766 N N . PHE A 1 93 ? -12.306 21.262 7.527 1.00 80.94 93 PHE A N 1
ATOM 767 C CA . PHE A 1 93 ? -12.076 22.081 6.339 1.00 80.94 93 PHE A CA 1
ATOM 768 C C . PHE A 1 93 ? -12.806 21.529 5.107 1.00 80.94 93 PHE A C 1
ATOM 770 O O . PHE A 1 93 ? -13.432 22.280 4.360 1.00 80.94 93 PHE A O 1
ATOM 777 N N . THR A 1 94 ? -12.776 20.208 4.907 1.00 76.31 94 THR A N 1
ATOM 778 C CA . THR A 1 94 ? -13.485 19.557 3.794 1.00 76.31 94 THR A CA 1
ATOM 779 C C . THR A 1 94 ? -14.995 19.789 3.894 1.00 76.31 94 THR A C 1
ATOM 781 O O . THR A 1 94 ? -15.638 20.119 2.896 1.00 76.31 94 THR A O 1
ATOM 784 N N . ASN A 1 95 ? -15.564 19.689 5.099 1.00 80.62 95 ASN A N 1
ATOM 785 C CA . ASN A 1 95 ? -16.971 20.001 5.356 1.00 80.62 95 ASN A CA 1
ATOM 786 C C . ASN A 1 95 ? -17.317 21.444 4.997 1.00 80.62 95 ASN A C 1
ATOM 788 O O . ASN A 1 95 ? -18.361 21.693 4.391 1.00 80.62 95 ASN A O 1
ATOM 792 N N . GLU A 1 96 ? -16.440 22.379 5.347 1.00 81.06 96 GLU A N 1
ATOM 793 C CA . GLU A 1 96 ? -16.630 23.792 5.051 1.00 81.06 96 GLU A CA 1
ATOM 794 C C . GLU A 1 96 ? -16.566 24.073 3.543 1.00 81.06 96 GLU A C 1
ATOM 796 O O . GLU A 1 96 ? -17.457 24.725 2.999 1.00 81.06 96 GLU A O 1
ATOM 801 N N . CYS A 1 97 ? -15.609 23.481 2.819 1.00 75.81 97 CYS A N 1
ATOM 802 C CA . CYS A 1 97 ? -15.562 23.575 1.356 1.00 75.81 97 CYS A CA 1
ATOM 803 C C . CYS A 1 97 ? -16.842 23.054 0.687 1.00 75.81 97 CYS A C 1
ATOM 805 O O . CYS A 1 97 ? -17.359 23.691 -0.231 1.00 75.81 97 CYS A O 1
ATOM 807 N N . ILE A 1 98 ? -17.375 21.917 1.147 1.00 74.25 98 ILE A N 1
ATOM 808 C CA . ILE A 1 98 ? -18.613 21.342 0.595 1.00 74.25 98 ILE A CA 1
ATOM 809 C C . ILE A 1 98 ? -19.803 22.276 0.843 1.00 74.25 98 ILE A C 1
ATOM 811 O O . ILE A 1 98 ? -20.644 22.453 -0.041 1.00 74.25 98 ILE A O 1
ATOM 815 N N . ARG A 1 99 ? -19.885 22.893 2.030 1.00 75.44 99 ARG A N 1
ATOM 816 C CA . ARG A 1 99 ? -20.941 23.867 2.353 1.00 75.44 99 ARG A CA 1
ATOM 817 C C . ARG A 1 99 ? -20.899 25.067 1.416 1.00 75.44 99 ARG A C 1
ATOM 819 O O . ARG A 1 99 ? -21.941 25.454 0.896 1.00 75.44 99 ARG A O 1
ATOM 826 N N . GLN A 1 100 ? -19.709 25.600 1.155 1.00 72.75 100 GLN A N 1
ATOM 827 C CA . GLN A 1 100 ? -19.526 26.754 0.274 1.00 72.75 100 GLN A CA 1
ATOM 828 C C . GLN A 1 100 ? -19.833 26.425 -1.195 1.00 72.75 100 GLN A C 1
ATOM 830 O O . GLN A 1 100 ? -20.441 27.234 -1.894 1.00 72.75 100 GLN A O 1
ATOM 835 N N . GLN A 1 101 ? -19.498 25.217 -1.660 1.00 63.88 101 GLN A N 1
ATOM 836 C CA . GLN A 1 101 ? -19.790 24.785 -3.034 1.00 63.88 101 GLN A CA 1
ATOM 837 C C . GLN A 1 101 ? -21.288 24.605 -3.319 1.00 63.88 101 GLN A C 1
ATOM 839 O O . GLN A 1 101 ? -21.715 24.808 -4.452 1.00 63.88 101 GLN A O 1
ATOM 844 N N . ARG A 1 102 ? -22.120 24.297 -2.313 1.00 56.94 102 ARG A N 1
ATOM 845 C CA . ARG A 1 102 ? -23.582 24.185 -2.495 1.00 56.94 102 ARG A CA 1
ATOM 846 C C . ARG A 1 102 ? -24.270 25.512 -2.862 1.00 56.94 102 ARG A C 1
ATOM 848 O O . ARG A 1 102 ? -25.427 25.477 -3.267 1.00 56.94 102 ARG A O 1
ATOM 855 N N . GLY A 1 103 ? -23.585 26.654 -2.746 1.00 50.84 103 GLY A N 1
ATOM 856 C CA . GLY A 1 103 ? -24.106 27.980 -3.106 1.00 50.84 103 GLY A CA 1
ATOM 857 C C . GLY A 1 103 ? -23.733 28.487 -4.506 1.00 50.84 103 GLY A C 1
ATOM 858 O O . GLY A 1 103 ? -24.231 29.536 -4.906 1.00 50.84 103 GLY A O 1
ATOM 859 N N . VAL A 1 104 ? -22.873 27.786 -5.260 1.00 54.19 104 VAL A N 1
ATOM 860 C CA . VAL A 1 104 ? -22.361 28.259 -6.561 1.00 54.19 104 VAL A CA 1
ATOM 861 C C . VAL A 1 104 ? -22.613 27.198 -7.635 1.00 54.19 104 VAL A C 1
ATOM 863 O O . VAL A 1 104 ? -21.893 26.214 -7.741 1.00 54.19 104 VAL A O 1
ATOM 866 N N . ALA A 1 105 ? -23.649 27.409 -8.449 1.00 44.91 105 ALA A N 1
ATOM 867 C CA . ALA A 1 105 ? -24.135 26.476 -9.471 1.00 44.91 105 ALA A CA 1
ATOM 868 C C . ALA A 1 105 ? -23.320 26.466 -10.787 1.00 44.91 105 ALA A C 1
ATOM 870 O O . ALA A 1 105 ? -23.871 26.150 -11.838 1.00 44.91 105 ALA A O 1
ATOM 871 N N . ASN A 1 106 ? -22.031 26.826 -10.766 1.00 42.03 106 ASN A N 1
ATOM 872 C CA . ASN A 1 106 ? -21.217 26.878 -11.984 1.00 42.03 106 ASN A CA 1
ATOM 873 C C . ASN A 1 106 ? -20.309 25.645 -12.107 1.00 42.03 106 ASN A C 1
ATOM 875 O O . ASN A 1 106 ? -19.431 25.423 -11.278 1.00 42.03 106 ASN A O 1
ATOM 879 N N . GLU A 1 107 ? -20.501 24.897 -13.199 1.00 42.91 107 GLU A N 1
ATOM 880 C CA . GLU A 1 107 ? -19.791 23.682 -13.652 1.00 42.91 107 GLU A CA 1
ATOM 881 C C . GLU A 1 107 ? -18.276 23.833 -13.895 1.00 42.91 107 GLU A C 1
ATOM 883 O O . GLU A 1 107 ? -17.613 22.888 -14.324 1.00 42.91 107 GLU A O 1
ATOM 888 N N . VAL A 1 108 ? -17.686 24.995 -13.623 1.00 43.88 108 VAL A N 1
ATOM 889 C CA . VAL A 1 108 ? -16.243 25.175 -13.781 1.00 43.88 108 VAL A CA 1
ATOM 890 C C . VAL A 1 108 ? -15.572 24.688 -12.504 1.00 43.88 108 VAL A C 1
ATOM 892 O O . VAL A 1 108 ? -15.717 25.318 -11.460 1.00 43.88 108 VAL A O 1
ATOM 895 N N . GLU A 1 109 ? -14.854 23.562 -12.600 1.00 45.31 109 GLU A N 1
ATOM 896 C CA . GLU A 1 109 ? -14.048 22.919 -11.550 1.00 45.31 109 GLU A CA 1
ATOM 897 C C . GLU A 1 109 ? -12.970 23.860 -10.958 1.00 45.31 109 GLU A C 1
ATOM 899 O O . GLU A 1 109 ? -11.763 23.665 -11.104 1.00 45.31 109 GLU A O 1
ATOM 904 N N . LEU A 1 110 ? -13.386 24.905 -10.254 1.00 39.00 110 LEU A N 1
ATOM 905 C CA . LEU A 1 110 ? -12.534 25.757 -9.444 1.00 39.00 110 LEU A CA 1
ATOM 906 C C . LEU A 1 110 ? -12.299 25.041 -8.119 1.00 39.00 110 LEU A C 1
ATOM 908 O O . LEU A 1 110 ? -13.114 25.082 -7.199 1.00 39.00 110 LEU A O 1
ATOM 912 N N . GLY A 1 111 ? -11.178 24.329 -8.030 1.00 42.31 111 GLY A N 1
ATOM 913 C CA . GLY A 1 111 ? -10.871 23.619 -6.798 1.00 42.31 111 GLY A CA 1
ATOM 914 C C . GLY A 1 111 ? -9.519 22.943 -6.747 1.00 42.31 111 GLY A C 1
ATOM 915 O O . GLY A 1 111 ? -9.446 21.870 -6.171 1.00 42.31 111 GLY A O 1
ATOM 916 N N . ALA A 1 112 ? -8.445 23.521 -7.297 1.00 47.31 112 ALA A N 1
ATOM 917 C CA . ALA A 1 112 ? -7.106 22.951 -7.104 1.00 47.31 112 ALA A CA 1
ATOM 918 C C . ALA A 1 112 ? -6.778 22.748 -5.606 1.00 47.31 112 ALA A C 1
ATOM 920 O O . ALA A 1 112 ? -6.179 21.741 -5.251 1.00 47.31 112 ALA A O 1
ATOM 921 N N . PHE A 1 113 ? -7.252 23.638 -4.721 1.00 45.03 113 PHE A N 1
ATOM 922 C CA . PHE A 1 113 ? -7.067 23.532 -3.267 1.00 45.03 113 PHE A CA 1
ATOM 923 C C . PHE A 1 113 ? -8.012 22.532 -2.576 1.00 45.03 113 PHE A C 1
ATOM 925 O O . PHE A 1 113 ? -7.546 21.752 -1.747 1.00 45.03 113 PHE A O 1
ATOM 932 N N . SER A 1 114 ? -9.310 22.496 -2.915 1.00 47.75 114 SER A N 1
ATOM 933 C CA . SER A 1 114 ? -10.227 21.517 -2.304 1.00 47.75 114 SER A CA 1
ATOM 934 C C . SER A 1 114 ? -9.938 20.095 -2.798 1.00 47.75 114 SER A C 1
ATOM 936 O O . SER A 1 114 ? -9.872 19.179 -1.978 1.00 47.75 114 SER A O 1
ATOM 938 N N . 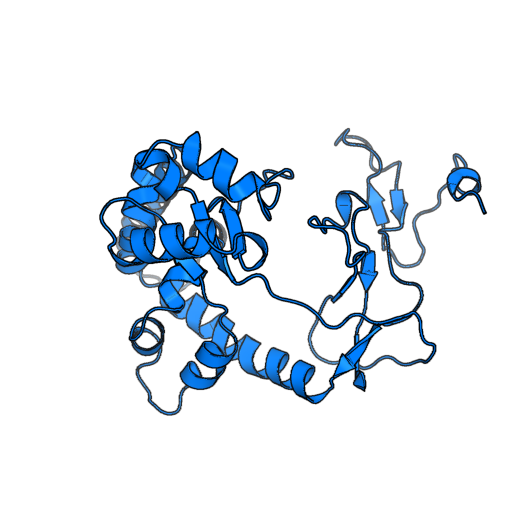LYS A 1 115 ? -9.629 19.911 -4.098 1.00 53.53 115 LYS A N 1
ATOM 939 C CA . LYS A 1 115 ? -9.114 18.637 -4.637 1.00 53.53 115 LYS A CA 1
ATOM 940 C C . LYS A 1 115 ? -7.808 18.252 -3.960 1.00 53.53 115 LYS A C 1
ATOM 942 O O . LYS A 1 115 ? -7.656 17.076 -3.675 1.00 53.53 115 LYS A O 1
ATOM 947 N N . PHE A 1 116 ? -6.894 19.178 -3.654 1.00 55.44 116 PHE A N 1
ATOM 948 C CA . PHE A 1 116 ? -5.638 18.833 -2.974 1.00 55.44 116 PHE A CA 1
ATOM 949 C C . PHE A 1 116 ? -5.873 18.243 -1.582 1.00 55.44 116 PHE A C 1
ATOM 951 O O . PHE A 1 116 ? -5.238 17.253 -1.236 1.00 55.44 116 PHE A O 1
ATOM 958 N N . ILE A 1 117 ? -6.820 18.797 -0.818 1.00 57.75 117 ILE A N 1
ATOM 959 C CA . ILE A 1 117 ? -7.116 18.330 0.541 1.00 57.75 117 ILE A CA 1
ATOM 960 C C . ILE A 1 117 ? -7.870 16.998 0.538 1.00 57.75 117 ILE A C 1
ATOM 962 O O . ILE A 1 117 ? -7.511 16.082 1.279 1.00 57.75 117 ILE A O 1
ATOM 966 N N . ILE A 1 118 ? -8.857 16.853 -0.350 1.00 59.47 118 ILE A N 1
ATOM 967 C CA . ILE A 1 118 ? -9.529 15.568 -0.577 1.00 59.47 118 ILE A CA 1
ATOM 968 C C . ILE A 1 118 ? -8.499 14.533 -1.039 1.00 59.47 118 ILE A C 1
ATOM 970 O O . ILE A 1 118 ? -8.479 13.433 -0.512 1.00 59.47 118 ILE A O 1
ATOM 974 N N . THR A 1 119 ? -7.573 14.905 -1.929 1.00 58.66 119 THR A N 1
ATOM 975 C CA . THR A 1 119 ? -6.476 14.034 -2.389 1.00 58.66 119 THR A CA 1
ATOM 976 C C . THR A 1 119 ? -5.479 13.709 -1.270 1.00 58.66 119 THR A C 1
ATOM 978 O O . THR A 1 119 ? -4.910 12.620 -1.248 1.00 58.66 119 THR A O 1
ATOM 981 N N . SER A 1 120 ? -5.255 14.604 -0.305 1.00 58.78 120 SER A N 1
ATOM 982 C CA . SER A 1 120 ? -4.390 14.308 0.842 1.00 58.78 120 SER A CA 1
ATOM 983 C C . SER A 1 120 ? -5.070 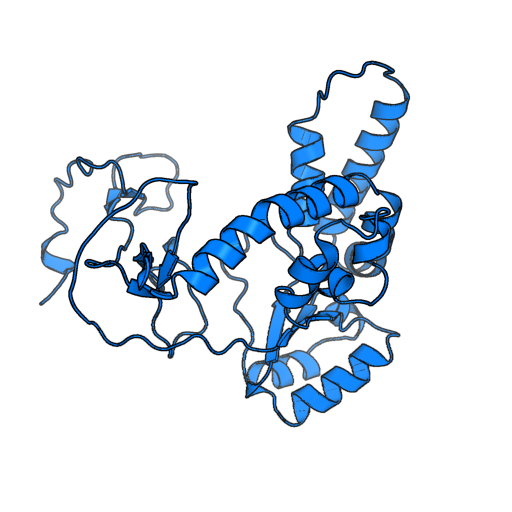13.442 1.899 1.00 58.78 120 SER A C 1
ATOM 985 O O . SER A 1 120 ? -4.398 12.603 2.481 1.00 58.78 120 SER A O 1
ATOM 987 N N . LEU A 1 121 ? -6.384 13.573 2.117 1.00 59.44 121 LEU A N 1
ATOM 988 C CA . LEU A 1 121 ? -7.156 12.550 2.842 1.00 59.44 121 LEU A CA 1
ATOM 989 C C . LEU A 1 121 ? -7.124 11.220 2.080 1.00 59.44 121 LEU A C 1
ATOM 991 O O . LEU A 1 121 ? -7.015 10.155 2.687 1.00 59.44 121 LEU A O 1
ATOM 995 N N . TRP A 1 122 ? -7.101 11.308 0.748 1.00 55.78 122 TRP A N 1
ATOM 996 C CA . TRP A 1 122 ? -7.135 10.154 -0.131 1.00 55.78 122 TRP A CA 1
ATOM 997 C C . TRP A 1 122 ? -5.893 9.265 -0.035 1.00 55.78 122 TRP A C 1
ATOM 999 O O . TRP A 1 122 ? -5.945 8.046 -0.018 1.00 55.78 122 TRP A O 1
ATOM 1009 N N . HIS A 1 123 ? -4.700 9.837 0.090 1.00 61.88 123 HIS A N 1
ATOM 1010 C CA . HIS A 1 123 ? -3.481 9.018 0.097 1.00 61.88 123 HIS A CA 1
ATOM 1011 C C . HIS A 1 123 ? -3.243 8.192 1.380 1.00 61.88 123 HIS A C 1
ATOM 1013 O O . HIS A 1 123 ? -2.174 7.585 1.542 1.00 61.88 123 HIS A O 1
ATOM 1019 N N . THR A 1 124 ? -4.224 8.121 2.278 1.00 65.50 124 THR A N 1
ATOM 1020 C CA . THR A 1 124 ? -4.172 7.307 3.492 1.00 65.50 124 THR A CA 1
ATOM 1021 C C . THR A 1 124 ? -4.157 5.812 3.195 1.00 65.50 124 THR A C 1
ATOM 1023 O O . THR A 1 124 ? -4.657 5.307 2.192 1.00 65.50 124 THR A O 1
ATOM 1026 N N . GLN A 1 125 ? -3.545 5.050 4.098 1.00 69.69 125 GLN A N 1
ATOM 1027 C CA . GLN A 1 125 ? -3.452 3.602 3.923 1.00 69.69 125 GLN A CA 1
ATOM 1028 C C . GLN A 1 125 ? -4.770 2.869 4.266 1.00 69.69 125 GLN A C 1
ATOM 1030 O O . GLN A 1 125 ? -4.958 1.725 3.848 1.00 69.69 125 GLN A O 1
ATOM 1035 N N . SER A 1 126 ? -5.698 3.528 4.968 1.00 66.88 126 SER A N 1
ATOM 1036 C CA . SER A 1 126 ? -7.040 3.020 5.294 1.00 66.88 126 SER A CA 1
ATOM 1037 C C . SER A 1 126 ? -7.925 2.804 4.063 1.00 66.88 126 SER A C 1
ATOM 1039 O O . SER A 1 126 ? -8.769 1.908 4.056 1.00 66.88 126 SER A O 1
ATOM 1041 N N . GLU A 1 127 ? -7.703 3.555 2.988 1.00 71.00 127 GLU A N 1
ATOM 1042 C CA . GLU A 1 127 ? -8.426 3.366 1.727 1.00 71.00 127 GLU A CA 1
ATOM 1043 C C . GLU A 1 127 ? -8.068 2.070 1.033 1.00 71.00 127 GLU A C 1
ATOM 1045 O O . GLU A 1 127 ? -8.941 1.297 0.639 1.00 71.00 127 GLU A O 1
ATOM 1050 N N . CYS A 1 128 ? -6.762 1.815 0.925 1.00 68.50 128 CYS A N 1
ATOM 1051 C CA . CYS A 1 128 ? -6.247 0.575 0.365 1.00 68.50 128 CYS A CA 1
ATOM 1052 C C . CYS A 1 128 ? -6.858 -0.629 1.089 1.00 68.50 128 CYS A C 1
ATOM 1054 O O . CYS A 1 128 ? -7.217 -1.598 0.429 1.00 68.50 128 CYS A O 1
ATOM 1056 N N . SER A 1 129 ? -7.049 -0.527 2.411 1.00 73.62 129 SER A N 1
ATOM 1057 C CA . SER A 1 129 ? -7.770 -1.509 3.232 1.00 73.62 129 SER A CA 1
ATOM 1058 C C . SER A 1 129 ? -9.227 -1.666 2.803 1.00 73.62 129 SER A C 1
ATOM 1060 O O . SER A 1 129 ? -9.650 -2.766 2.445 1.00 73.62 129 SER A O 1
ATOM 1062 N N . SER A 1 130 ? -9.970 -0.564 2.728 1.00 79.69 130 SER A N 1
ATOM 1063 C CA . SER A 1 130 ? -11.403 -0.570 2.410 1.00 79.69 130 SER A CA 1
ATOM 1064 C C . SER A 1 130 ? -11.711 -1.146 1.023 1.00 79.69 130 SER A C 1
ATOM 1066 O O . SER A 1 130 ? -12.680 -1.885 0.866 1.00 79.69 130 SER A O 1
ATOM 1068 N N . PHE A 1 131 ? -10.858 -0.909 0.020 1.00 81.44 131 PHE A N 1
ATOM 1069 C CA . PHE A 1 131 ? -11.039 -1.481 -1.323 1.00 81.44 131 PHE A CA 1
ATOM 1070 C C . PHE A 1 131 ? -10.796 -2.991 -1.409 1.00 81.44 131 PHE A C 1
ATOM 1072 O O . PHE A 1 131 ? -11.193 -3.617 -2.395 1.00 81.44 131 PHE A O 1
ATOM 1079 N N . THR A 1 132 ? -10.168 -3.605 -0.403 1.00 81.50 132 THR A N 1
ATOM 1080 C CA . THR A 1 132 ? -10.048 -5.070 -0.376 1.00 81.50 132 THR A CA 1
ATOM 1081 C C . THR A 1 132 ? -11.366 -5.754 -0.032 1.00 81.50 132 THR A C 1
ATOM 1083 O O . THR A 1 132 ? -11.563 -6.907 -0.427 1.00 81.50 132 THR A O 1
ATOM 1086 N N . LEU A 1 133 ? -12.293 -5.043 0.621 1.00 81.50 133 LEU A N 1
ATOM 1087 C CA . LEU A 1 133 ? -13.588 -5.588 1.002 1.00 81.50 133 LEU A CA 1
ATOM 1088 C C . LEU A 1 133 ? -14.434 -5.946 -0.240 1.00 81.50 133 LEU A C 1
ATOM 1090 O O . LEU A 1 133 ? -14.388 -5.270 -1.283 1.00 81.50 133 LEU A O 1
ATOM 1094 N N . PRO A 1 134 ? -15.202 -7.045 -0.178 1.00 81.44 134 PRO A N 1
ATOM 1095 C CA . PRO A 1 134 ? -16.125 -7.407 -1.247 1.00 81.44 134 PRO A CA 1
ATOM 1096 C C . PRO A 1 134 ? -17.221 -6.335 -1.389 1.00 81.44 134 PRO A C 1
ATOM 1098 O O . PRO A 1 134 ? -17.728 -5.827 -0.396 1.00 81.44 134 PRO A O 1
ATOM 1101 N N . GLY A 1 135 ? -17.575 -5.961 -2.621 1.00 83.62 135 GLY A N 1
ATOM 1102 C CA . GLY A 1 135 ? -18.644 -4.997 -2.920 1.00 83.62 135 GLY A CA 1
ATOM 1103 C C . GLY A 1 135 ? -18.233 -3.517 -2.949 1.00 83.62 135 GLY A C 1
ATOM 1104 O O . GLY A 1 135 ? -18.905 -2.719 -3.601 1.00 83.62 135 GLY A O 1
ATOM 1105 N N . VAL A 1 136 ? -17.129 -3.125 -2.298 1.00 86.56 136 VAL A N 1
ATOM 1106 C CA . VAL A 1 136 ? -16.718 -1.705 -2.234 1.00 86.56 136 VAL A CA 1
ATOM 1107 C C . VAL A 1 136 ? -16.226 -1.192 -3.586 1.00 86.56 136 VAL A C 1
ATOM 1109 O O . VAL A 1 136 ? -16.584 -0.094 -3.994 1.00 86.56 136 VAL A O 1
ATOM 1112 N N . VAL A 1 137 ? -15.430 -1.981 -4.312 1.00 86.44 137 VAL A N 1
ATOM 1113 C CA . VAL A 1 137 ? -14.951 -1.587 -5.648 1.00 86.44 137 VAL A CA 1
ATOM 1114 C C . VAL A 1 137 ? -16.116 -1.555 -6.641 1.00 86.44 137 VAL A C 1
ATOM 1116 O O . VAL A 1 137 ? -16.230 -0.614 -7.419 1.00 86.44 137 VAL A O 1
ATOM 1119 N N . GLU A 1 138 ? -17.015 -2.538 -6.582 1.00 86.62 138 GLU A N 1
ATOM 1120 C CA . GLU A 1 138 ? -18.185 -2.661 -7.460 1.00 86.62 138 GLU A CA 1
ATOM 1121 C C . GLU A 1 138 ? -19.160 -1.493 -7.291 1.00 86.62 138 GLU A C 1
ATOM 1123 O O . GLU A 1 138 ? -19.73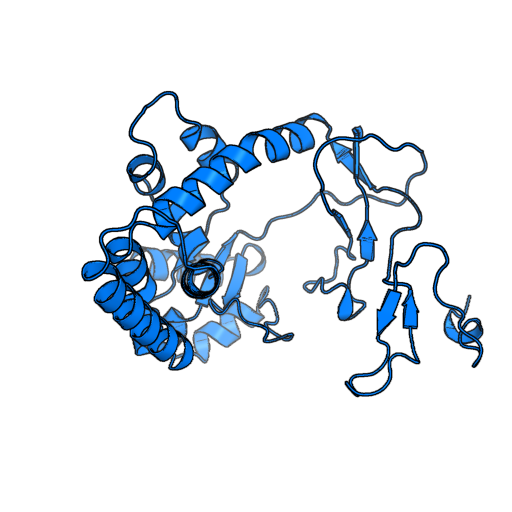9 -1.044 -8.276 1.00 86.62 138 GLU A O 1
ATOM 1128 N N . ARG A 1 139 ? -19.282 -0.926 -6.081 1.00 87.75 139 ARG A N 1
ATOM 1129 C CA . ARG A 1 139 ? -20.072 0.295 -5.838 1.00 87.75 139 ARG A CA 1
ATOM 1130 C C . ARG A 1 139 ? -19.670 1.443 -6.770 1.00 87.75 139 ARG A C 1
ATOM 1132 O O . ARG A 1 139 ? -20.532 2.194 -7.219 1.00 87.75 139 ARG A O 1
ATOM 1139 N N . PHE A 1 140 ? -18.379 1.580 -7.073 1.00 87.06 140 PHE A N 1
ATOM 1140 C CA . PHE A 1 140 ? -17.864 2.639 -7.945 1.00 87.06 140 PHE A CA 1
ATOM 1141 C C . PHE A 1 140 ? -17.836 2.244 -9.423 1.00 87.06 140 PHE A C 1
ATOM 1143 O O . PHE A 1 140 ? -17.539 3.092 -10.265 1.00 87.06 140 PHE A O 1
ATOM 1150 N N . PHE A 1 141 ? -18.157 0.993 -9.754 1.00 86.25 141 PHE A N 1
ATOM 1151 C CA . PHE A 1 141 ? -18.179 0.467 -11.115 1.00 86.25 141 PHE A CA 1
ATOM 1152 C C . PHE A 1 141 ? -19.523 -0.217 -11.417 1.00 86.25 141 PHE A C 1
ATOM 1154 O O . PHE A 1 141 ? -19.620 -1.444 -11.376 1.00 86.25 141 PHE A O 1
ATOM 1161 N N . PRO A 1 142 ? -20.584 0.559 -11.714 1.00 78.19 142 PRO A N 1
ATOM 1162 C CA . PRO A 1 142 ? -21.932 0.023 -11.902 1.00 78.19 142 PRO A CA 1
ATOM 1163 C C . PRO A 1 142 ? -22.085 -0.844 -13.161 1.00 78.19 142 PRO A C 1
ATOM 1165 O O . PRO A 1 142 ? -23.098 -1.525 -13.307 1.00 78.19 142 PRO A O 1
ATOM 1168 N N . ARG A 1 143 ? -21.120 -0.818 -14.094 1.00 79.94 143 ARG A N 1
ATOM 1169 C CA . ARG A 1 143 ? -21.168 -1.636 -15.312 1.00 79.94 143 ARG A CA 1
ATOM 1170 C C . ARG A 1 143 ? -20.271 -2.873 -15.159 1.00 79.94 143 ARG A C 1
ATOM 1172 O O . ARG A 1 143 ? -19.081 -2.720 -14.895 1.00 79.94 143 ARG A O 1
ATOM 1179 N N . PRO A 1 144 ? -2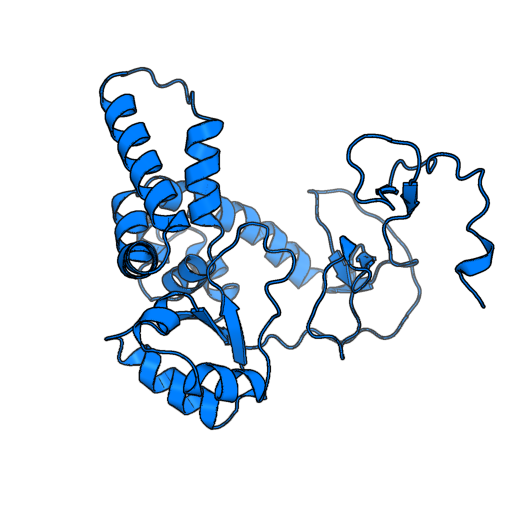0.784 -4.091 -15.410 1.00 64.69 144 PRO A N 1
ATOM 1180 C CA . PRO A 1 144 ? -20.021 -5.331 -15.231 1.00 64.69 144 PRO A CA 1
ATOM 1181 C C . PRO A 1 144 ? -18.834 -5.488 -16.199 1.00 64.69 144 PRO A C 1
ATOM 1183 O O . PRO A 1 144 ? -17.913 -6.242 -15.901 1.00 64.69 144 PRO A O 1
ATOM 1186 N N . GLU A 1 145 ? -18.814 -4.758 -17.321 1.00 66.56 145 GLU A N 1
ATOM 1187 C CA . GLU A 1 145 ? -17.670 -4.717 -18.252 1.00 66.56 145 GLU A CA 1
ATOM 1188 C C . GLU A 1 145 ? -16.476 -3.892 -17.733 1.00 66.56 145 GLU A C 1
ATOM 1190 O O . GLU A 1 145 ? -15.391 -3.930 -18.313 1.00 66.56 145 GLU A O 1
ATOM 1195 N N . GLU A 1 146 ? -16.640 -3.128 -16.647 1.00 65.06 146 GLU A N 1
ATOM 1196 C CA . GLU A 1 146 ? -15.578 -2.273 -16.114 1.00 65.06 146 GLU A CA 1
ATOM 1197 C C . GLU A 1 146 ? -14.481 -3.091 -15.400 1.00 65.06 146 GLU A C 1
ATOM 1199 O O . GLU A 1 146 ? -14.714 -4.162 -14.844 1.00 65.06 146 GLU A O 1
ATOM 1204 N N . ALA A 1 147 ? -13.253 -2.567 -15.373 1.00 65.06 147 ALA A N 1
ATOM 1205 C CA . ALA A 1 147 ? -12.020 -3.247 -14.955 1.00 65.06 147 ALA A CA 1
ATOM 1206 C C . ALA A 1 147 ? -11.877 -3.570 -13.444 1.00 65.06 147 ALA A C 1
ATOM 1208 O O . ALA A 1 147 ? -10.761 -3.739 -12.939 1.00 65.06 147 ALA A O 1
ATOM 1209 N N . HIS A 1 148 ? -12.978 -3.708 -12.704 1.00 70.06 148 HIS A N 1
ATOM 1210 C CA . HIS A 1 148 ? -12.980 -4.021 -11.270 1.00 70.06 148 HIS A CA 1
ATOM 1211 C C . HIS A 1 148 ? -12.264 -5.350 -10.960 1.00 70.06 148 HIS A C 1
ATOM 1213 O O . HIS A 1 148 ? -11.498 -5.435 -9.999 1.00 70.06 148 HIS A O 1
ATOM 1219 N N . MET A 1 149 ? -12.403 -6.368 -11.822 1.00 75.31 149 MET A N 1
ATOM 1220 C CA . MET A 1 149 ? -11.676 -7.640 -11.680 1.00 75.31 149 MET A CA 1
ATOM 1221 C C . MET A 1 149 ? -10.156 -7.481 -11.806 1.00 75.31 149 MET A C 1
ATOM 1223 O O . MET A 1 149 ? -9.400 -8.174 -11.120 1.00 75.31 149 MET A O 1
ATOM 1227 N N . ALA A 1 150 ? -9.687 -6.591 -12.685 1.00 80.69 150 ALA A N 1
ATOM 1228 C CA . ALA A 1 150 ? -8.260 -6.338 -12.853 1.00 80.69 150 ALA A CA 1
ATOM 1229 C C . ALA A 1 150 ? -7.692 -5.611 -11.625 1.00 80.69 150 ALA A C 1
ATOM 1231 O O . ALA A 1 150 ? -6.638 -6.003 -11.123 1.00 80.69 150 ALA A O 1
ATOM 1232 N N . ILE A 1 151 ? -8.443 -4.644 -11.084 1.00 83.75 151 ILE A N 1
ATOM 1233 C CA . ILE A 1 151 ? -8.107 -3.936 -9.841 1.00 83.75 151 ILE A CA 1
ATOM 1234 C C . ILE A 1 151 ? -8.019 -4.920 -8.667 1.00 83.75 151 ILE A C 1
ATOM 1236 O O . ILE A 1 151 ? -7.002 -4.955 -7.973 1.00 83.75 151 ILE A O 1
ATOM 1240 N N . ARG A 1 152 ? -9.018 -5.798 -8.487 1.00 83.44 152 ARG A N 1
ATOM 1241 C CA . ARG A 1 152 ? -9.027 -6.800 -7.402 1.00 83.44 152 ARG A CA 1
ATOM 1242 C C . ARG A 1 152 ? -7.828 -7.746 -7.431 1.00 83.44 152 ARG A C 1
ATOM 1244 O O . ARG A 1 152 ? -7.365 -8.169 -6.379 1.00 83.44 152 ARG A O 1
ATOM 1251 N N . LYS A 1 153 ? -7.303 -8.068 -8.618 1.00 84.44 153 LYS A N 1
ATOM 1252 C CA . LYS A 1 153 ? -6.100 -8.909 -8.765 1.00 84.44 153 LYS A CA 1
ATOM 1253 C C . LYS A 1 153 ? -4.806 -8.192 -8.366 1.00 84.44 153 LYS A C 1
ATOM 1255 O O . LYS A 1 153 ? -3.813 -8.872 -8.123 1.00 84.44 153 LYS A O 1
ATOM 1260 N N . VAL A 1 154 ? -4.783 -6.858 -8.378 1.00 84.44 154 VAL A N 1
ATOM 1261 C CA . VAL A 1 154 ? -3.593 -6.042 -8.068 1.00 84.44 154 VAL A CA 1
ATOM 1262 C C . VAL A 1 154 ? -3.593 -5.573 -6.612 1.00 84.44 154 VAL A C 1
ATOM 1264 O O . VAL A 1 154 ? -2.522 -5.436 -6.018 1.00 84.44 154 VAL A O 1
ATOM 1267 N N . LEU A 1 155 ? -4.771 -5.362 -6.017 1.00 82.94 155 LEU A N 1
ATOM 1268 C CA . LEU A 1 155 ? -4.887 -4.973 -4.615 1.00 82.94 155 LEU A CA 1
ATOM 1269 C C . LEU A 1 155 ? -4.301 -6.051 -3.697 1.00 82.94 155 LEU A C 1
ATOM 1271 O O . LEU A 1 155 ? -4.668 -7.225 -3.741 1.00 82.94 155 LEU A O 1
ATOM 1275 N N . THR A 1 156 ? -3.362 -5.631 -2.855 1.00 81.69 156 THR A N 1
ATOM 1276 C CA . THR A 1 156 ? -2.799 -6.489 -1.811 1.00 81.69 156 THR A CA 1
ATOM 1277 C C . THR A 1 156 ? -3.736 -6.499 -0.617 1.00 81.69 156 THR A C 1
ATOM 1279 O O . THR A 1 156 ? -4.377 -5.496 -0.323 1.00 81.69 156 THR A O 1
ATOM 1282 N N . LYS A 1 157 ? -3.795 -7.627 0.091 1.00 86.12 157 LYS A N 1
ATOM 1283 C CA . LYS A 1 157 ? -4.606 -7.740 1.299 1.00 86.12 157 LYS A CA 1
ATOM 1284 C C . LYS A 1 157 ? -4.080 -6.810 2.390 1.00 86.12 157 LYS A C 1
ATOM 1286 O O . LYS A 1 157 ? -2.894 -6.837 2.738 1.00 86.12 157 LYS A O 1
ATOM 1291 N N . SER A 1 158 ? -4.995 -6.023 2.927 1.00 86.75 158 SER A N 1
ATOM 1292 C CA . SER A 1 158 ? -4.773 -5.038 3.972 1.00 86.75 158 SER A CA 1
ATOM 1293 C C . SER A 1 158 ? -5.973 -5.045 4.900 1.00 86.75 158 SER A C 1
ATOM 1295 O O . SER A 1 158 ? -7.085 -5.300 4.451 1.00 86.75 158 SER A O 1
ATOM 1297 N N . TRP A 1 159 ? -5.722 -4.797 6.179 1.00 86.50 159 TRP A N 1
ATOM 1298 C CA . TRP A 1 159 ? -6.731 -4.839 7.224 1.00 86.50 159 TRP A CA 1
ATOM 1299 C C . TRP A 1 159 ? -6.569 -3.645 8.150 1.00 86.50 159 TRP A C 1
ATOM 1301 O O . TRP A 1 159 ? -5.458 -3.317 8.591 1.00 86.50 159 TRP A O 1
ATOM 1311 N N . SER A 1 160 ? -7.699 -3.025 8.455 1.00 84.50 160 SER A N 1
ATOM 1312 C CA . SER A 1 160 ? -7.834 -2.026 9.505 1.00 84.50 160 SER A CA 1
ATOM 1313 C C . SER A 1 160 ? -7.824 -2.760 10.843 1.00 84.50 160 SER A C 1
ATOM 1315 O O . SER A 1 160 ? -8.443 -3.811 10.966 1.00 84.50 160 SER A O 1
ATOM 1317 N N . ILE A 1 161 ? -7.094 -2.254 11.837 1.00 83.81 161 ILE A N 1
ATOM 1318 C CA . ILE A 1 161 ? -6.986 -2.914 13.152 1.00 83.81 161 ILE A CA 1
ATOM 1319 C C . ILE A 1 161 ? -7.704 -2.146 14.262 1.00 83.81 161 ILE A C 1
ATOM 1321 O O . ILE A 1 161 ? -7.306 -2.206 15.425 1.00 83.81 161 ILE A O 1
ATOM 1325 N N . GLY A 1 162 ? -8.725 -1.385 13.873 1.00 74.44 162 GLY A N 1
ATOM 1326 C CA . GLY A 1 162 ? -9.500 -0.575 14.792 1.00 74.44 162 GLY A CA 1
ATOM 1327 C C . GLY A 1 162 ? -10.378 -1.394 15.730 1.00 74.44 162 GLY A C 1
ATOM 1328 O O . GLY A 1 162 ? -10.588 -2.593 15.543 1.00 74.44 162 GLY A O 1
ATOM 1329 N N . GLU A 1 163 ? -10.869 -0.732 16.769 1.00 67.31 163 GLU A N 1
ATOM 1330 C CA . GLU A 1 163 ? -11.726 -1.347 17.780 1.00 67.31 163 GLU A CA 1
ATOM 1331 C C . GLU A 1 163 ? -13.080 -1.789 17.192 1.00 67.31 163 GLU A C 1
ATOM 1333 O O . GLU A 1 163 ? -13.688 -1.072 16.400 1.00 67.31 163 GLU A O 1
ATOM 1338 N N . GLY A 1 164 ? -13.558 -2.975 17.588 1.00 66.56 164 GLY A N 1
ATOM 1339 C CA . GLY A 1 164 ? -14.896 -3.477 17.242 1.00 66.56 164 GLY A CA 1
ATOM 1340 C C . GLY A 1 164 ? -14.999 -4.332 15.973 1.00 66.56 164 GLY A C 1
ATOM 1341 O O . GLY A 1 164 ? -16.082 -4.835 15.686 1.00 66.56 164 GLY A O 1
ATOM 1342 N N . ASP A 1 165 ? -13.903 -4.548 15.242 1.00 71.69 165 ASP A N 1
ATOM 1343 C CA . ASP A 1 165 ? -13.892 -5.414 14.059 1.00 71.69 165 ASP A CA 1
ATOM 1344 C C . ASP A 1 165 ? -13.420 -6.842 14.407 1.00 71.69 165 ASP A C 1
ATOM 1346 O O . ASP A 1 165 ? -12.293 -7.067 14.861 1.00 71.69 165 ASP A O 1
ATOM 1350 N N . GLU A 1 166 ? -14.270 -7.847 14.178 1.00 80.25 166 GLU A N 1
ATOM 1351 C CA . GLU A 1 166 ? -13.886 -9.250 14.363 1.00 80.25 166 GLU A CA 1
ATOM 1352 C C . GLU A 1 166 ? -12.730 -9.668 13.445 1.00 80.25 166 GLU A C 1
ATOM 1354 O O . GLU A 1 166 ? -11.946 -10.564 13.788 1.00 80.25 166 GLU A O 1
ATOM 1359 N N . GLU A 1 167 ? -12.634 -9.071 12.253 1.00 81.38 167 GLU A N 1
ATOM 1360 C CA . GLU A 1 167 ? -11.545 -9.344 11.321 1.00 81.38 167 GLU A CA 1
ATOM 1361 C C . GLU A 1 167 ? -10.215 -8.825 11.864 1.00 81.38 167 GLU A C 1
ATOM 1363 O O . GLU A 1 167 ? -9.203 -9.526 11.747 1.00 81.38 167 GLU A O 1
ATOM 1368 N N . ALA A 1 168 ? -10.216 -7.677 12.549 1.00 83.56 168 ALA A N 1
ATOM 1369 C CA . ALA A 1 168 ? -9.025 -7.119 13.184 1.00 83.56 168 ALA A CA 1
ATOM 1370 C C . ALA A 1 168 ? -8.427 -8.098 14.205 1.00 83.56 168 ALA A C 1
ATOM 1372 O O . ALA A 1 168 ? -7.243 -8.434 14.124 1.00 83.56 168 ALA A O 1
ATOM 1373 N N . GLU A 1 169 ? -9.245 -8.653 15.103 1.00 86.31 169 GLU A N 1
ATOM 1374 C CA . GLU A 1 169 ? -8.785 -9.616 16.114 1.00 86.31 169 GLU A CA 1
ATOM 1375 C C . GLU A 1 169 ? -8.300 -10.936 15.493 1.00 86.31 169 GLU A C 1
ATOM 1377 O O . GLU A 1 169 ? -7.284 -11.511 15.910 1.00 86.31 169 GLU A O 1
ATOM 1382 N N . LYS A 1 170 ? -8.970 -11.413 14.434 1.00 89.81 170 LYS A N 1
ATOM 1383 C CA . LYS A 1 170 ? -8.526 -12.593 13.667 1.00 89.81 170 LYS A CA 1
ATOM 1384 C C . LYS A 1 170 ? -7.152 -12.351 13.034 1.00 89.81 170 LYS A C 1
ATOM 1386 O O . LYS A 1 170 ? -6.308 -13.255 13.030 1.00 89.81 170 LYS A O 1
ATOM 1391 N N . ILE A 1 171 ? -6.906 -11.155 12.503 1.00 89.50 171 ILE A N 1
ATOM 1392 C CA . ILE A 1 171 ? -5.625 -10.789 11.889 1.00 89.50 171 ILE A CA 1
ATOM 1393 C C . ILE A 1 171 ? -4.538 -10.596 12.943 1.00 89.50 171 ILE A C 1
ATOM 1395 O O . ILE A 1 171 ? -3.446 -11.130 12.757 1.00 89.50 171 ILE A O 1
ATOM 1399 N N . ILE A 1 172 ? -4.824 -9.954 14.076 1.00 89.25 172 ILE A N 1
ATOM 1400 C CA . ILE A 1 172 ? -3.866 -9.796 15.183 1.00 89.25 172 ILE A CA 1
ATOM 1401 C C . ILE A 1 172 ? -3.370 -11.167 15.666 1.00 89.25 172 ILE A C 1
ATOM 1403 O O . ILE A 1 172 ? -2.162 -11.371 15.810 1.00 89.25 172 ILE A O 1
ATOM 1407 N N . LYS A 1 173 ? -4.267 -12.152 15.822 1.00 91.44 173 LYS A N 1
ATOM 1408 C CA . LYS A 1 173 ? -3.885 -13.538 16.158 1.00 91.44 173 LYS A CA 1
ATOM 1409 C C . LYS A 1 173 ? -2.965 -14.157 15.099 1.00 91.44 173 LYS A C 1
ATOM 1411 O O . LYS A 1 173 ? -1.943 -14.748 15.442 1.00 91.44 173 LYS A O 1
ATOM 1416 N N . LYS A 1 174 ? -3.274 -13.986 13.807 1.00 92.12 174 LYS A N 1
ATOM 1417 C CA . LYS A 1 174 ? -2.427 -14.481 12.701 1.00 92.12 174 LYS A CA 1
ATOM 1418 C C . LYS A 1 174 ? -1.057 -13.798 12.653 1.00 92.12 174 LYS A C 1
ATOM 1420 O O . LYS A 1 174 ? -0.068 -14.453 12.322 1.00 92.12 174 LYS A O 1
ATOM 1425 N N . VAL A 1 175 ? -0.993 -12.508 12.973 1.00 91.69 175 VAL A N 1
ATOM 1426 C CA . VAL A 1 175 ? 0.246 -11.717 13.012 1.00 91.69 175 VAL A CA 1
ATOM 1427 C C . VAL A 1 175 ? 1.135 -12.171 14.165 1.00 91.69 175 VAL A C 1
ATOM 1429 O O . VAL A 1 175 ? 2.329 -12.342 13.949 1.00 91.69 175 VAL A O 1
ATOM 1432 N N . ARG A 1 176 ? 0.569 -12.459 15.347 1.00 90.50 176 ARG A N 1
ATOM 1433 C CA . ARG A 1 176 ? 1.323 -13.019 16.486 1.00 90.50 176 ARG A CA 1
ATOM 1434 C C . ARG A 1 176 ? 1.967 -14.371 16.155 1.00 90.50 176 ARG A C 1
ATOM 1436 O O . ARG A 1 176 ? 3.093 -14.616 16.568 1.00 90.50 176 ARG A O 1
ATOM 1443 N N . ILE A 1 177 ? 1.285 -15.223 15.383 1.00 92.81 177 ILE A N 1
ATOM 1444 C CA . ILE A 1 177 ? 1.818 -16.534 14.966 1.00 92.81 177 ILE A CA 1
ATOM 1445 C C . ILE A 1 177 ? 2.948 -16.384 13.937 1.00 92.81 177 ILE A C 1
ATOM 1447 O O . ILE A 1 177 ? 3.950 -17.092 14.010 1.00 92.81 177 ILE A O 1
ATOM 1451 N N . ASN A 1 178 ? 2.795 -15.495 12.948 1.00 91.38 178 ASN A N 1
ATOM 1452 C CA . ASN A 1 178 ? 3.781 -15.332 11.877 1.00 91.38 178 ASN A CA 1
ATOM 1453 C C . ASN A 1 178 ? 4.013 -13.854 11.516 1.00 91.38 178 ASN A C 1
ATOM 1455 O O . ASN A 1 178 ? 3.563 -13.398 10.456 1.00 91.38 178 ASN A O 1
ATOM 1459 N N . PRO A 1 179 ? 4.756 -13.102 12.346 1.00 90.06 179 PRO A N 1
ATOM 1460 C CA . PRO A 1 179 ? 4.921 -11.659 12.171 1.00 90.06 179 PRO A CA 1
ATOM 1461 C C . PRO A 1 179 ? 5.692 -11.304 10.894 1.00 90.06 179 PRO A C 1
ATOM 1463 O O . PRO A 1 179 ? 5.411 -10.297 10.250 1.00 90.06 179 PRO A O 1
ATOM 1466 N N . LYS A 1 180 ? 6.603 -12.180 10.448 1.00 88.38 180 LYS A N 1
ATOM 1467 C CA . LYS A 1 180 ? 7.420 -11.985 9.234 1.00 88.38 180 LYS A CA 1
ATOM 1468 C C . LYS A 1 180 ? 6.601 -11.923 7.942 1.00 88.38 180 LYS A C 1
ATOM 1470 O O . LYS A 1 180 ? 7.122 -11.503 6.908 1.00 88.38 180 LYS A O 1
ATOM 1475 N N . LYS A 1 181 ? 5.348 -12.389 7.966 1.00 90.44 181 LYS A N 1
ATOM 1476 C CA . LYS A 1 181 ? 4.443 -12.356 6.811 1.00 90.44 181 LYS A CA 1
ATOM 1477 C C . LYS A 1 181 ? 3.739 -11.005 6.652 1.00 90.44 181 LYS A C 1
ATOM 1479 O O . LYS A 1 181 ? 3.188 -10.749 5.586 1.00 90.44 181 LYS A O 1
ATOM 1484 N N . TYR A 1 182 ? 3.777 -10.138 7.657 1.00 91.12 182 TYR A N 1
ATOM 1485 C CA . TYR A 1 182 ? 3.006 -8.900 7.670 1.00 91.12 182 TYR A CA 1
ATOM 1486 C C . TYR A 1 182 ? 3.905 -7.668 7.803 1.00 91.12 182 TYR A C 1
ATOM 1488 O O . TYR A 1 182 ? 5.077 -7.756 8.171 1.00 91.12 182 TYR A O 1
ATOM 1496 N N . VAL A 1 183 ? 3.349 -6.511 7.459 1.00 89.44 183 VAL A N 1
ATOM 1497 C CA . VAL A 1 183 ? 3.947 -5.191 7.682 1.00 89.44 183 VAL A CA 1
ATOM 1498 C C . VAL A 1 183 ? 2.879 -4.293 8.277 1.00 89.44 183 VAL A C 1
ATOM 1500 O O . VAL A 1 183 ? 1.763 -4.238 7.758 1.00 89.44 183 VAL A O 1
ATOM 1503 N N . MET A 1 184 ? 3.231 -3.570 9.336 1.00 87.12 184 MET A N 1
ATOM 1504 C CA . MET A 1 184 ? 2.367 -2.558 9.927 1.00 87.12 184 MET A CA 1
ATOM 1505 C C . MET A 1 184 ? 2.774 -1.168 9.429 1.00 87.12 184 MET A C 1
ATOM 1507 O O . MET A 1 184 ? 3.961 -0.821 9.382 1.00 87.12 184 MET A O 1
ATOM 1511 N N . LYS A 1 185 ? 1.776 -0.372 9.037 1.00 84.25 185 LYS A N 1
ATOM 1512 C CA . LYS A 1 185 ? 1.951 1.016 8.599 1.00 84.25 185 LYS A CA 1
ATOM 1513 C C . LYS A 1 185 ? 1.032 1.952 9.364 1.00 84.25 185 LYS A C 1
ATOM 1515 O O . LYS A 1 185 ? -0.069 1.573 9.749 1.00 84.25 185 LYS A O 1
ATOM 1520 N N . TRP A 1 186 ? 1.498 3.183 9.530 1.00 80.38 186 TRP A N 1
ATOM 1521 C CA . TRP A 1 186 ? 0.687 4.289 10.017 1.00 80.38 186 TRP A CA 1
ATOM 1522 C C . TRP A 1 186 ? -0.208 4.830 8.886 1.00 80.38 186 TRP A C 1
ATOM 1524 O O . TRP A 1 186 ? 0.208 4.830 7.725 1.00 80.38 186 TRP A O 1
ATOM 1534 N N . ASN A 1 187 ? -1.425 5.265 9.221 1.00 72.62 187 ASN A N 1
ATOM 1535 C CA . ASN A 1 187 ? -2.430 5.757 8.275 1.00 72.62 187 ASN A CA 1
ATOM 1536 C C . ASN A 1 187 ? -2.155 7.174 7.764 1.00 72.62 187 ASN A C 1
ATOM 1538 O O . ASN A 1 187 ? -2.724 7.550 6.743 1.00 72.62 187 ASN A O 1
ATOM 1542 N N . ASP A 1 188 ? -1.269 7.930 8.416 1.00 66.38 188 ASP A N 1
ATOM 1543 C CA . ASP A 1 188 ? -0.860 9.252 7.941 1.00 66.38 188 ASP A CA 1
ATOM 1544 C C . ASP A 1 188 ? 0.007 9.139 6.672 1.00 66.38 188 ASP A C 1
ATOM 1546 O O . ASP A 1 188 ? 1.045 8.469 6.654 1.00 66.38 188 ASP A O 1
ATOM 1550 N N . CYS A 1 189 ? -0.434 9.794 5.597 1.00 52.50 189 CYS A N 1
ATOM 1551 C CA . CYS A 1 189 ? 0.297 9.907 4.335 1.00 52.50 189 CYS A CA 1
ATOM 1552 C C . CYS A 1 189 ? 1.108 11.210 4.231 1.00 52.50 189 CYS A C 1
ATOM 1554 O O . CYS A 1 189 ? 1.862 11.402 3.273 1.00 52.50 189 CYS A O 1
ATOM 1556 N N . GLY A 1 190 ? 0.954 12.122 5.192 1.00 44.97 190 GLY A N 1
ATOM 1557 C CA . GLY A 1 190 ? 1.607 13.418 5.215 1.00 44.97 190 GLY A CA 1
ATOM 1558 C C . GLY A 1 190 ? 2.992 13.333 5.834 1.00 44.97 190 GLY A C 1
ATOM 1559 O O . GLY A 1 190 ? 3.101 13.093 7.026 1.00 44.97 190 GLY A O 1
ATOM 1560 N N . GLN A 1 191 ? 4.027 13.555 5.014 1.00 40.97 191 GLN A N 1
ATOM 1561 C CA . GLN A 1 191 ? 5.365 14.135 5.285 1.00 40.97 191 GLN A CA 1
ATOM 1562 C C . GLN A 1 191 ? 6.077 13.931 6.642 1.00 40.97 191 GLN A C 1
ATOM 1564 O O . GLN A 1 191 ? 7.117 14.549 6.877 1.00 40.97 191 GLN A O 1
ATOM 1569 N N . SER A 1 192 ? 5.648 13.026 7.514 1.00 39.66 192 SER A N 1
ATOM 1570 C CA . SER A 1 192 ? 6.541 12.408 8.471 1.00 39.66 192 SER A CA 1
ATOM 1571 C C . SER A 1 192 ? 7.498 11.588 7.622 1.00 39.66 192 SER A C 1
ATOM 1573 O O . SER A 1 192 ? 7.244 10.436 7.261 1.00 39.66 192 SER A O 1
ATOM 1575 N N . MET A 1 193 ? 8.608 12.225 7.251 1.00 40.53 193 MET A N 1
ATOM 1576 C CA . MET A 1 193 ? 9.793 11.659 6.608 1.00 40.53 193 MET A CA 1
ATOM 1577 C C . MET A 1 193 ? 10.445 10.563 7.481 1.00 40.53 193 MET A C 1
ATOM 1579 O O . MET A 1 193 ? 11.648 10.339 7.431 1.00 40.53 193 MET A O 1
ATOM 1583 N N . SER A 1 194 ? 9.672 9.874 8.313 1.00 42.22 194 SER A N 1
ATOM 1584 C CA . SER A 1 194 ? 10.066 9.001 9.413 1.00 42.22 194 SER A CA 1
ATOM 1585 C C . SER A 1 194 ? 8.928 8.057 9.830 1.00 42.22 194 SER A C 1
ATOM 1587 O O . SER A 1 194 ? 8.969 7.497 10.922 1.00 42.22 194 SER A O 1
ATOM 1589 N N . GLY A 1 195 ? 7.933 7.803 8.970 1.00 53.94 195 GLY A N 1
ATOM 1590 C CA . GLY A 1 195 ? 7.029 6.661 9.138 1.00 53.94 195 GLY A CA 1
ATOM 1591 C C . GLY A 1 195 ? 7.787 5.343 8.943 1.00 53.94 195 GLY A C 1
ATOM 1592 O O . GLY A 1 195 ? 7.690 4.726 7.880 1.00 53.94 195 GLY A O 1
ATOM 1593 N N . LYS A 1 196 ? 8.599 4.944 9.932 1.00 62.31 196 LYS A N 1
ATOM 1594 C CA . LYS A 1 196 ? 9.338 3.677 9.940 1.00 62.31 196 LYS A CA 1
ATOM 1595 C C . LYS A 1 196 ? 8.332 2.556 9.692 1.00 62.31 196 LYS A C 1
ATOM 1597 O O . LYS A 1 196 ? 7.346 2.427 10.418 1.00 62.31 196 LYS A O 1
ATOM 1602 N N . LYS A 1 197 ? 8.558 1.758 8.646 1.00 72.94 197 LYS A N 1
ATOM 1603 C CA . LYS A 1 197 ? 7.759 0.548 8.419 1.00 72.94 197 LYS A CA 1
ATOM 1604 C C . LYS A 1 197 ? 8.050 -0.406 9.567 1.00 72.94 197 LYS A C 1
ATOM 1606 O O . LYS A 1 197 ? 9.201 -0.796 9.748 1.00 72.94 197 LYS A O 1
ATOM 1611 N N . ILE A 1 198 ? 7.017 -0.755 10.323 1.00 83.00 198 ILE A N 1
ATOM 1612 C CA . ILE A 1 198 ? 7.150 -1.658 11.460 1.00 83.00 198 ILE A CA 1
ATOM 1613 C C . ILE A 1 198 ? 7.049 -3.079 10.905 1.00 83.00 198 ILE A C 1
ATOM 1615 O O . ILE A 1 198 ? 6.047 -3.452 10.284 1.00 83.00 198 ILE A O 1
ATOM 1619 N N . CYS A 1 199 ? 8.122 -3.844 11.072 1.00 83.38 199 CYS A N 1
ATOM 1620 C CA . CYS A 1 199 ? 8.294 -5.164 10.476 1.00 83.38 199 CYS A CA 1
ATOM 1621 C C . CYS A 1 199 ? 8.633 -6.202 11.543 1.00 83.38 199 CYS A C 1
ATOM 1623 O O . CYS A 1 199 ? 9.251 -5.891 12.559 1.00 83.38 199 CYS A O 1
ATOM 1625 N N . ASP A 1 200 ? 8.300 -7.457 11.247 1.00 86.25 200 ASP A N 1
ATOM 1626 C CA . ASP A 1 200 ? 8.724 -8.616 12.028 1.00 86.25 200 ASP A CA 1
ATOM 1627 C C . ASP A 1 200 ? 8.308 -8.474 13.511 1.00 86.25 200 ASP A C 1
ATOM 1629 O O . ASP A 1 200 ? 7.155 -8.140 13.791 1.00 86.25 200 ASP A O 1
ATOM 1633 N N . ASN A 1 201 ? 9.203 -8.730 14.467 1.00 87.31 201 ASN A N 1
ATOM 1634 C CA . ASN A 1 201 ? 8.854 -8.733 15.893 1.00 87.31 201 ASN A CA 1
ATOM 1635 C C . ASN A 1 201 ? 8.503 -7.339 16.441 1.00 87.31 201 ASN A C 1
ATOM 1637 O O . ASN A 1 201 ? 7.734 -7.251 17.393 1.00 87.31 201 ASN A O 1
ATOM 1641 N N . GLU A 1 202 ? 8.958 -6.258 15.793 1.00 87.38 202 GLU A N 1
ATOM 1642 C CA . GLU A 1 202 ? 8.606 -4.889 16.203 1.00 87.38 202 GLU A CA 1
ATOM 1643 C C . GLU A 1 202 ? 7.088 -4.644 16.130 1.00 87.38 202 GLU A C 1
ATOM 1645 O O . GLU A 1 202 ? 6.560 -3.788 16.838 1.00 87.38 202 GLU A O 1
ATOM 1650 N N . ILE A 1 203 ? 6.370 -5.401 15.286 1.00 87.88 203 ILE A N 1
ATOM 1651 C CA . ILE A 1 203 ? 4.908 -5.322 15.182 1.00 87.88 203 ILE A CA 1
ATOM 1652 C C . ILE A 1 203 ? 4.261 -5.774 16.494 1.00 87.88 203 ILE A C 1
ATOM 1654 O O . ILE A 1 203 ? 3.309 -5.146 16.952 1.00 87.88 203 ILE A O 1
ATOM 1658 N N . ILE A 1 204 ? 4.780 -6.841 17.106 1.00 89.25 204 ILE A N 1
ATOM 1659 C CA . ILE A 1 204 ? 4.241 -7.402 18.351 1.00 89.25 204 ILE A CA 1
ATOM 1660 C C . ILE A 1 204 ? 4.507 -6.430 19.499 1.00 89.25 204 ILE A C 1
ATOM 1662 O O . ILE A 1 204 ? 3.563 -6.029 20.177 1.00 89.25 204 ILE A O 1
ATOM 1666 N N . ASP A 1 205 ? 5.749 -5.955 19.626 1.00 89.62 205 ASP A N 1
ATOM 1667 C CA . ASP A 1 205 ? 6.131 -4.971 20.645 1.00 89.62 205 ASP A CA 1
ATOM 1668 C C . ASP A 1 205 ? 5.270 -3.706 20.562 1.00 89.62 205 ASP A C 1
ATOM 1670 O O . ASP A 1 205 ? 4.912 -3.102 21.576 1.00 89.62 205 ASP A O 1
ATOM 1674 N N . LYS A 1 206 ? 4.934 -3.279 19.338 1.00 88.75 206 LYS A N 1
ATOM 1675 C CA . LYS A 1 206 ? 4.078 -2.116 19.122 1.00 88.75 206 LYS A CA 1
ATOM 1676 C C . LYS A 1 206 ? 2.627 -2.416 19.492 1.00 88.75 206 LYS A C 1
ATOM 1678 O O . LYS A 1 206 ? 2.014 -1.595 20.166 1.00 88.75 206 LYS A O 1
ATOM 1683 N N . LEU A 1 207 ? 2.086 -3.569 19.095 1.00 87.75 207 LEU A N 1
ATOM 1684 C CA . LEU A 1 207 ? 0.718 -3.985 19.433 1.00 87.75 207 LEU A CA 1
ATOM 1685 C C . LEU A 1 207 ? 0.490 -4.113 20.945 1.00 87.75 207 LEU A C 1
ATOM 1687 O O . LEU A 1 207 ? -0.619 -3.853 21.403 1.00 87.75 207 LEU A O 1
ATOM 1691 N N . GLU A 1 208 ? 1.515 -4.493 21.707 1.00 88.12 208 GLU A N 1
ATOM 1692 C CA . GLU A 1 208 ? 1.438 -4.623 23.169 1.00 88.12 208 GLU A CA 1
ATOM 1693 C C . GLU A 1 208 ? 1.522 -3.280 23.896 1.00 88.12 208 GLU A C 1
ATOM 1695 O O . GLU A 1 208 ? 0.918 -3.114 24.951 1.00 88.12 208 GLU A O 1
ATOM 1700 N N . LYS A 1 209 ? 2.228 -2.304 23.318 1.00 88.50 209 LYS A N 1
ATOM 1701 C CA . LYS A 1 209 ? 2.354 -0.953 23.884 1.00 88.50 209 LYS A CA 1
ATOM 1702 C C . LYS A 1 209 ? 1.176 -0.035 23.554 1.00 88.50 209 LYS A C 1
ATOM 1704 O O . LYS A 1 209 ? 1.022 0.981 24.221 1.00 88.50 209 LYS A O 1
ATOM 1709 N N . MET A 1 210 ? 0.402 -0.338 22.509 1.00 84.19 210 MET A N 1
ATOM 1710 C CA . MET A 1 210 ? -0.671 0.535 22.019 1.00 84.19 210 MET A CA 1
ATOM 1711 C C . MET A 1 210 ? -2.010 0.275 22.704 1.00 84.19 210 MET A C 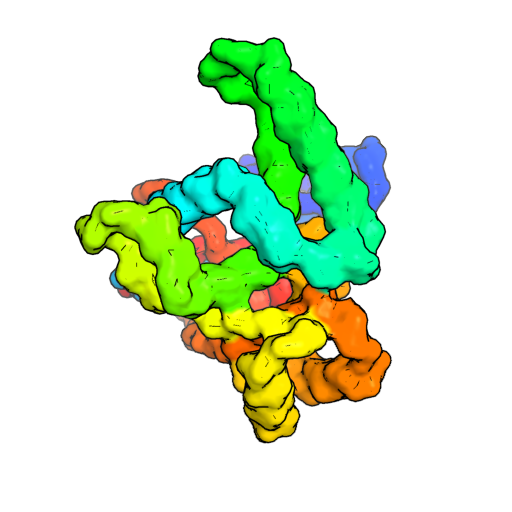1
ATOM 1713 O O . MET A 1 210 ? -2.439 -0.871 22.863 1.00 84.19 210 MET A O 1
ATOM 1717 N N . THR A 1 211 ? -2.717 1.362 23.002 1.00 84.00 211 THR A N 1
ATOM 1718 C CA . THR A 1 211 ? -4.131 1.321 23.404 1.00 84.00 211 THR A CA 1
ATOM 1719 C C . THR A 1 211 ? -5.036 0.995 22.210 1.00 84.00 211 THR A C 1
ATOM 1721 O O . THR A 1 211 ? -4.640 1.177 21.058 1.00 84.00 211 THR A O 1
ATOM 1724 N N . ASN A 1 212 ? -6.269 0.534 22.456 1.00 80.31 212 ASN A N 1
ATOM 1725 C CA . ASN A 1 212 ? -7.225 0.222 21.382 1.00 80.31 212 ASN A CA 1
ATOM 1726 C C . ASN A 1 212 ? -7.497 1.426 20.466 1.00 80.31 212 ASN A C 1
ATOM 1728 O O . ASN A 1 212 ? -7.515 1.272 19.249 1.00 80.31 212 ASN A O 1
ATOM 1732 N N . LEU A 1 213 ? -7.609 2.628 21.038 1.00 80.56 213 LEU A N 1
ATOM 1733 C CA . LEU A 1 213 ? -7.826 3.865 20.283 1.00 80.56 213 LEU A CA 1
ATOM 1734 C C . LEU A 1 213 ? -6.660 4.170 19.337 1.00 80.56 213 LEU A C 1
ATOM 1736 O O . LEU A 1 213 ? -6.860 4.525 18.178 1.00 80.56 213 LEU A O 1
ATOM 1740 N N . GLU A 1 214 ? -5.421 3.979 19.788 1.00 82.12 214 GLU A N 1
ATOM 1741 C CA . GLU A 1 214 ? -4.250 4.211 18.941 1.00 82.12 214 GLU A CA 1
ATOM 1742 C C . GLU A 1 214 ? -4.164 3.228 17.771 1.00 82.12 214 GLU A C 1
ATOM 1744 O O . GLU A 1 214 ? -3.598 3.583 16.734 1.00 82.12 214 GLU A O 1
ATOM 1749 N N . ARG A 1 215 ? -4.752 2.028 17.887 1.00 84.56 215 ARG A N 1
ATOM 1750 C CA . ARG A 1 215 ? -4.773 1.041 16.795 1.00 84.56 215 ARG A CA 1
ATOM 1751 C C . ARG A 1 215 ? -5.523 1.547 15.567 1.00 84.56 215 ARG A C 1
ATOM 1753 O O . ARG A 1 215 ? -5.099 1.223 14.462 1.00 84.56 215 ARG A O 1
ATOM 1760 N N . ASN A 1 216 ? -6.534 2.409 15.725 1.00 83.19 216 ASN A N 1
ATOM 1761 C CA . ASN A 1 216 ? -7.263 3.028 14.603 1.00 83.19 216 ASN A CA 1
ATOM 1762 C C . ASN A 1 216 ? -6.331 3.784 13.642 1.00 83.19 216 ASN A C 1
ATOM 1764 O O . ASN A 1 216 ? -6.616 3.926 12.453 1.00 83.19 216 ASN A O 1
ATOM 1768 N N . ASN A 1 217 ? -5.181 4.245 14.136 1.00 81.69 217 ASN A N 1
ATOM 1769 C CA . ASN A 1 217 ? -4.201 4.949 13.323 1.00 81.69 217 ASN A CA 1
ATOM 1770 C C . ASN A 1 217 ? -3.347 4.012 12.460 1.00 81.69 217 ASN A C 1
ATOM 1772 O O . ASN A 1 217 ? -2.612 4.503 11.611 1.00 81.69 217 ASN A O 1
ATOM 1776 N N . PHE A 1 218 ? -3.399 2.696 12.647 1.00 84.81 218 PHE A N 1
ATOM 1777 C CA . PHE A 1 218 ? -2.540 1.748 11.945 1.00 84.81 218 PHE A CA 1
ATOM 1778 C C . PHE A 1 218 ? -3.341 0.797 11.058 1.00 84.81 218 PHE A C 1
ATOM 1780 O O . PHE A 1 218 ? -4.518 0.520 11.280 1.00 84.81 218 PHE A O 1
ATOM 1787 N N . ILE A 1 219 ? -2.652 0.250 10.063 1.00 86.50 219 ILE A N 1
ATOM 1788 C CA . ILE A 1 219 ? -3.129 -0.872 9.260 1.00 86.50 219 ILE A CA 1
ATOM 1789 C C . ILE A 1 219 ? -2.071 -1.968 9.200 1.00 86.50 219 ILE A C 1
ATOM 1791 O O . ILE A 1 219 ? -0.862 -1.716 9.309 1.00 86.50 219 ILE A O 1
ATOM 1795 N N . ILE A 1 220 ? -2.530 -3.191 8.968 1.00 89.00 220 ILE A N 1
ATOM 1796 C CA . ILE A 1 220 ? -1.676 -4.349 8.720 1.00 89.00 220 ILE A CA 1
ATOM 1797 C C . ILE A 1 220 ? -1.850 -4.777 7.269 1.00 89.00 220 ILE A C 1
ATOM 1799 O O . ILE A 1 220 ? -2.963 -4.863 6.766 1.00 89.00 220 ILE A O 1
ATOM 1803 N N . MET A 1 221 ? -0.744 -5.065 6.590 1.00 87.31 221 MET A N 1
ATOM 1804 C CA . MET A 1 221 ? -0.749 -5.550 5.211 1.00 87.31 221 MET A CA 1
ATOM 1805 C C . MET A 1 221 ? 0.087 -6.811 5.065 1.00 87.31 221 MET A C 1
ATOM 1807 O O . MET A 1 221 ? 1.038 -7.034 5.817 1.00 87.31 221 MET A O 1
ATOM 1811 N N . GLU A 1 222 ? -0.232 -7.621 4.059 1.00 88.69 222 GLU A N 1
ATOM 1812 C CA . GLU A 1 222 ? 0.614 -8.749 3.674 1.00 88.69 222 GLU A CA 1
ATOM 1813 C C . GLU A 1 222 ? 1.958 -8.252 3.104 1.00 88.69 222 GLU A C 1
ATOM 1815 O O . GLU A 1 222 ? 2.021 -7.378 2.234 1.00 88.69 222 GLU A O 1
ATOM 1820 N N . LYS A 1 223 ? 3.067 -8.801 3.611 1.00 85.62 223 LYS A N 1
ATOM 1821 C CA . LYS A 1 223 ? 4.425 -8.467 3.174 1.00 85.62 223 LYS A CA 1
ATOM 1822 C C . LYS A 1 223 ? 4.666 -9.072 1.796 1.00 85.62 223 LYS A C 1
ATOM 1824 O O . LYS A 1 223 ? 4.848 -10.282 1.653 1.00 85.62 223 LYS A O 1
ATOM 1829 N N . LEU A 1 224 ? 4.718 -8.213 0.782 1.00 84.25 224 LEU A N 1
ATOM 1830 C CA . LEU A 1 224 ? 5.099 -8.612 -0.568 1.00 84.25 224 LEU A CA 1
ATOM 1831 C C . LEU A 1 224 ? 6.584 -8.989 -0.609 1.00 84.25 224 LEU A C 1
ATOM 1833 O O . LEU A 1 224 ? 7.439 -8.263 -0.094 1.00 84.25 224 LEU A O 1
ATOM 1837 N N . LYS A 1 225 ? 6.892 -10.122 -1.242 1.00 80.12 225 LYS A N 1
ATOM 1838 C CA . LYS A 1 225 ? 8.264 -10.572 -1.501 1.00 80.12 225 LYS A CA 1
ATOM 1839 C C . LYS A 1 225 ? 8.596 -10.305 -2.971 1.00 80.12 225 LYS A C 1
ATOM 1841 O O . LYS A 1 225 ? 8.192 -11.103 -3.815 1.00 80.12 225 LYS A O 1
ATOM 1846 N N . PRO A 1 226 ? 9.275 -9.191 -3.296 1.00 76.62 226 PRO A N 1
ATOM 1847 C CA . PRO A 1 226 ? 9.665 -8.918 -4.671 1.00 76.62 226 PRO A CA 1
ATOM 1848 C C . PRO A 1 226 ? 10.717 -9.927 -5.146 1.00 76.62 226 PRO A C 1
ATOM 1850 O O . PRO A 1 226 ? 11.475 -10.482 -4.342 1.00 76.62 226 PRO A O 1
ATOM 1853 N N . ALA A 1 227 ? 10.776 -10.143 -6.461 1.00 76.00 227 ALA A N 1
ATOM 1854 C CA . ALA A 1 227 ? 11.853 -10.905 -7.077 1.00 76.00 227 ALA A CA 1
ATOM 1855 C C . ALA A 1 227 ? 13.201 -10.223 -6.793 1.00 76.00 227 ALA A C 1
ATOM 1857 O O . ALA A 1 227 ? 13.317 -8.999 -6.859 1.00 76.00 227 ALA A O 1
ATOM 1858 N N . LYS A 1 228 ? 14.218 -11.019 -6.451 1.00 74.62 228 LYS A N 1
ATOM 1859 C CA . LYS A 1 228 ? 15.583 -10.525 -6.257 1.00 74.62 228 LYS A CA 1
ATOM 1860 C C . LYS A 1 228 ? 16.313 -10.612 -7.586 1.00 74.62 228 LYS A C 1
ATOM 1862 O O . LYS A 1 228 ? 16.452 -11.704 -8.129 1.00 74.62 228 LYS A O 1
ATOM 1867 N N . VAL A 1 229 ? 16.795 -9.479 -8.070 1.00 65.81 229 VAL A N 1
ATOM 1868 C CA . VAL A 1 229 ? 17.650 -9.411 -9.253 1.00 65.81 229 VAL A CA 1
ATOM 1869 C C . VAL A 1 229 ? 19.097 -9.290 -8.777 1.00 65.81 229 VAL A C 1
ATOM 1871 O O . VAL A 1 229 ? 19.382 -8.490 -7.888 1.00 65.81 229 VAL A O 1
ATOM 1874 N N . LYS A 1 230 ? 19.995 -10.126 -9.313 1.00 61.28 230 LYS A N 1
ATOM 1875 C CA . LYS A 1 230 ? 21.448 -9.938 -9.188 1.00 61.28 230 LYS A CA 1
ATOM 1876 C C . LYS A 1 230 ? 21.921 -9.159 -10.411 1.00 61.28 230 LYS A C 1
ATOM 1878 O O . LYS A 1 230 ? 21.462 -9.472 -11.506 1.00 61.28 230 LYS A O 1
ATOM 1883 N N . ASP A 1 231 ? 22.802 -8.183 -10.195 1.00 57.59 231 ASP A N 1
ATOM 1884 C CA . ASP A 1 231 ? 23.380 -7.315 -11.227 1.00 57.59 231 ASP A CA 1
ATOM 1885 C C . ASP A 1 231 ? 23.709 -8.093 -12.510 1.00 57.59 231 ASP A C 1
ATOM 1887 O O . ASP A 1 231 ? 24.541 -9.002 -12.508 1.00 57.59 231 ASP A O 1
ATOM 1891 N N . GLY A 1 232 ? 23.018 -7.751 -13.597 1.00 38.75 232 GLY A N 1
ATOM 1892 C CA . GLY A 1 232 ? 23.147 -8.390 -14.899 1.00 38.75 232 GLY A CA 1
ATOM 1893 C C . GLY A 1 232 ? 22.933 -7.365 -16.007 1.00 38.75 232 GLY A C 1
ATOM 1894 O O . GLY A 1 232 ? 21.949 -6.632 -16.012 1.00 38.75 232 GLY A O 1
ATOM 1895 N N . THR A 1 233 ? 23.912 -7.297 -16.901 1.00 37.41 233 THR A N 1
ATOM 1896 C CA . THR A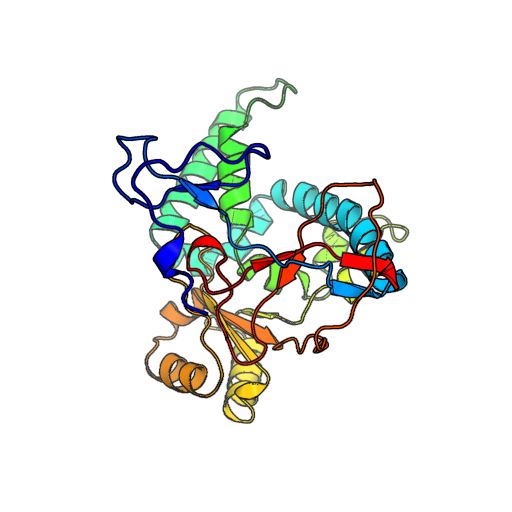 1 233 ? 24.047 -6.405 -18.057 1.00 37.41 233 THR A CA 1
ATOM 1897 C C . THR A 1 233 ? 22.870 -6.510 -19.045 1.00 37.41 233 THR A C 1
ATOM 1899 O O . THR A 1 233 ? 22.416 -7.619 -19.310 1.00 37.41 233 THR A O 1
ATOM 1902 N N . VAL A 1 234 ? 22.463 -5.373 -19.644 1.00 28.16 234 VAL A N 1
ATOM 1903 C CA . VAL A 1 234 ? 22.115 -5.111 -21.076 1.00 28.16 234 VAL A CA 1
ATOM 1904 C C . VAL A 1 234 ? 21.024 -4.021 -21.239 1.00 28.16 234 VAL A C 1
ATOM 1906 O O . VAL A 1 234 ? 20.192 -3.790 -20.371 1.00 28.16 234 VAL A O 1
ATOM 1909 N N . LEU A 1 235 ? 21.133 -3.293 -22.358 1.00 28.92 235 LEU A N 1
ATOM 1910 C CA . LEU A 1 235 ? 20.486 -2.049 -22.795 1.00 28.92 235 LEU A CA 1
ATOM 1911 C C . LEU A 1 235 ? 19.050 -2.210 -23.344 1.00 28.92 235 LEU A C 1
ATOM 1913 O O . LEU A 1 235 ? 18.780 -3.132 -24.103 1.00 28.92 235 LEU A O 1
ATOM 1917 N N . GLN A 1 236 ? 18.180 -1.228 -23.085 1.00 31.22 236 GLN A N 1
ATOM 1918 C CA . GLN A 1 236 ? 17.728 -0.173 -24.021 1.00 31.22 236 GLN A CA 1
ATOM 1919 C C . GLN A 1 236 ? 16.301 0.316 -23.690 1.00 31.22 236 GLN A C 1
ATOM 1921 O O . GLN A 1 236 ? 15.403 -0.426 -23.308 1.00 31.22 236 GLN A O 1
ATOM 1926 N N . GLN A 1 237 ? 16.169 1.627 -23.861 1.00 34.56 237 GLN A N 1
ATOM 1927 C CA . GLN A 1 237 ? 15.069 2.562 -23.654 1.00 34.56 237 GLN A CA 1
ATOM 1928 C C . GLN A 1 237 ? 13.862 2.345 -24.586 1.00 34.56 237 GLN A C 1
ATOM 1930 O O . GLN A 1 237 ? 14.057 2.147 -25.781 1.00 34.56 237 GLN A O 1
ATOM 1935 N N . PHE A 1 238 ? 12.633 2.524 -24.077 1.00 32.41 238 PHE A N 1
ATOM 1936 C CA . PHE A 1 238 ? 11.456 2.838 -24.899 1.00 32.41 238 PHE A CA 1
ATOM 1937 C C . PHE A 1 238 ? 10.487 3.807 -24.212 1.00 32.41 238 PHE A C 1
ATOM 1939 O O . PHE A 1 238 ? 10.355 3.849 -22.990 1.00 32.41 238 PHE A O 1
ATOM 1946 N N . SER A 1 239 ? 9.843 4.600 -25.069 1.00 42.09 239 SER A N 1
ATOM 1947 C CA . SER A 1 239 ? 8.882 5.670 -24.820 1.00 42.09 239 SER A CA 1
ATOM 1948 C C . SER A 1 239 ? 7.456 5.152 -24.624 1.00 42.09 239 SER A C 1
ATOM 1950 O O . SER A 1 239 ? 6.968 4.379 -25.447 1.00 42.09 239 SER A O 1
ATOM 1952 N N . GLY A 1 240 ? 6.761 5.674 -23.613 1.00 37.62 240 GLY A N 1
ATOM 1953 C CA . GLY A 1 240 ? 5.311 5.541 -23.454 1.00 37.62 240 GLY A CA 1
ATOM 1954 C C . GLY A 1 240 ? 4.902 5.564 -21.984 1.00 37.62 240 GLY A C 1
ATOM 1955 O O . GLY A 1 240 ? 5.187 4.609 -21.277 1.00 37.62 240 GLY A O 1
ATOM 1956 N N . GLU A 1 241 ? 4.254 6.657 -21.563 1.00 56.75 241 GLU A N 1
ATOM 1957 C CA . GLU A 1 241 ? 3.737 6.942 -20.208 1.00 56.75 241 GLU A CA 1
ATOM 1958 C C . GLU A 1 241 ? 4.806 6.943 -19.075 1.00 56.75 241 GLU A C 1
ATOM 1960 O O . GLU A 1 241 ? 5.638 6.047 -18.920 1.00 56.75 241 GLU A O 1
ATOM 1965 N N . ALA A 1 242 ? 4.845 8.025 -18.285 1.00 69.12 242 ALA A N 1
ATOM 1966 C CA . ALA A 1 242 ? 5.901 8.241 -17.293 1.00 69.12 242 ALA A CA 1
ATOM 1967 C C . ALA A 1 242 ? 5.794 7.239 -16.130 1.00 69.12 242 ALA A C 1
ATOM 1969 O O . ALA A 1 242 ? 4.780 7.185 -15.436 1.00 69.12 242 ALA A O 1
ATOM 1970 N N . HIS A 1 243 ? 6.864 6.487 -15.885 1.00 76.31 243 HIS A N 1
ATOM 1971 C CA . HIS A 1 243 ? 6.984 5.538 -14.781 1.00 76.31 243 HIS A CA 1
ATOM 1972 C C . HIS A 1 243 ? 8.312 5.747 -14.043 1.00 76.31 243 HIS A C 1
ATOM 1974 O O . HIS A 1 243 ? 9.267 6.293 -14.594 1.00 76.31 243 HIS A O 1
ATOM 1980 N N . GLN A 1 244 ? 8.378 5.312 -12.784 1.00 76.81 244 GLN A N 1
ATOM 1981 C CA . GLN A 1 244 ? 9.599 5.348 -11.979 1.00 76.81 244 GLN A CA 1
ATOM 1982 C C . GLN A 1 244 ? 9.771 4.014 -11.255 1.00 76.81 244 GLN A C 1
ATOM 1984 O O . GLN A 1 244 ? 8.879 3.591 -10.516 1.00 76.81 244 GLN A O 1
ATOM 1989 N N . MET A 1 245 ? 10.931 3.380 -11.418 1.00 77.38 245 MET A N 1
ATOM 1990 C CA . MET A 1 245 ? 11.328 2.237 -10.602 1.00 77.38 245 MET A CA 1
ATOM 1991 C C . MET A 1 245 ? 12.228 2.725 -9.461 1.00 77.38 245 MET A C 1
ATOM 1993 O O . MET A 1 245 ? 12.983 3.687 -9.600 1.00 77.38 245 MET A O 1
ATOM 1997 N N . LYS A 1 246 ? 12.098 2.108 -8.286 1.00 76.06 246 LYS A N 1
ATOM 1998 C CA . LYS A 1 246 ? 12.957 2.380 -7.129 1.00 76.06 246 LYS A CA 1
ATOM 1999 C C . LYS A 1 246 ? 13.553 1.069 -6.667 1.00 76.06 246 LYS A C 1
ATOM 2001 O O . LYS A 1 246 ? 12.810 0.145 -6.330 1.00 76.06 246 LYS A O 1
ATOM 2006 N N . THR A 1 247 ? 14.873 1.026 -6.607 1.00 77.06 247 THR A N 1
ATOM 2007 C CA . THR A 1 247 ? 15.619 -0.181 -6.263 1.00 77.06 247 THR A CA 1
ATOM 2008 C C . THR A 1 247 ? 16.297 0.014 -4.919 1.00 77.06 247 THR A C 1
ATOM 2010 O O . THR A 1 247 ? 16.832 1.078 -4.606 1.00 77.06 247 THR A O 1
ATOM 2013 N N . LYS A 1 248 ? 16.220 -1.014 -4.078 1.00 78.50 248 LYS A N 1
ATOM 2014 C CA . LYS A 1 248 ? 16.820 -1.037 -2.746 1.00 78.50 248 LYS A CA 1
ATOM 2015 C C . LYS A 1 248 ? 17.386 -2.414 -2.453 1.00 78.50 248 LYS A C 1
ATOM 2017 O O . LYS A 1 248 ? 16.973 -3.404 -3.057 1.00 78.50 248 LYS A O 1
ATOM 2022 N N . LEU A 1 249 ? 18.274 -2.477 -1.471 1.00 77.56 249 LEU A N 1
ATOM 2023 C CA . LEU A 1 249 ? 18.774 -3.746 -0.967 1.00 77.56 249 LEU A CA 1
ATOM 2024 C C . LEU A 1 249 ? 17.622 -4.582 -0.396 1.00 77.56 249 LEU A C 1
ATOM 2026 O O . LEU A 1 249 ? 16.754 -4.081 0.319 1.00 77.56 249 LEU A O 1
ATOM 2030 N N . ALA A 1 250 ? 17.620 -5.879 -0.702 1.00 76.69 250 ALA A N 1
ATOM 2031 C CA . ALA A 1 250 ? 16.559 -6.788 -0.271 1.00 76.69 250 ALA A CA 1
ATOM 2032 C C . ALA A 1 250 ? 16.526 -7.018 1.254 1.00 76.69 250 ALA A C 1
ATOM 2034 O O . ALA A 1 250 ? 15.515 -7.490 1.771 1.00 76.69 250 ALA A O 1
ATOM 2035 N N . SER A 1 251 ? 17.626 -6.725 1.953 1.00 77.25 251 SER A N 1
ATOM 2036 C CA . SER A 1 251 ? 17.730 -6.747 3.417 1.00 77.25 251 SER A CA 1
ATOM 2037 C C . SER A 1 251 ? 17.097 -5.523 4.079 1.00 77.25 251 SER A C 1
ATOM 2039 O O . SER A 1 251 ? 16.717 -5.596 5.243 1.00 77.25 251 SER A O 1
ATOM 2041 N N . GLU A 1 252 ? 16.961 -4.413 3.351 1.00 76.62 252 GLU A N 1
ATOM 2042 C CA . GLU A 1 252 ? 16.517 -3.140 3.909 1.00 76.62 252 GLU A CA 1
ATOM 2043 C C . GLU A 1 252 ? 14.993 -3.038 3.934 1.00 76.62 252 GLU A C 1
ATOM 2045 O O . GLU A 1 252 ? 14.301 -3.330 2.952 1.00 76.62 252 GLU A O 1
ATOM 2050 N N . ASN A 1 253 ? 14.439 -2.565 5.051 1.00 74.94 253 ASN A N 1
ATOM 2051 C CA . ASN A 1 253 ? 12.995 -2.368 5.209 1.00 74.94 253 ASN A CA 1
ATOM 2052 C C . ASN A 1 253 ? 12.541 -0.994 4.686 1.00 74.94 253 ASN A C 1
ATOM 2054 O O . ASN A 1 253 ? 11.475 -0.885 4.062 1.00 74.94 253 ASN A O 1
ATOM 2058 N N . GLU A 1 254 ? 13.372 0.038 4.841 1.00 73.56 254 GLU A N 1
ATOM 2059 C CA . GLU A 1 254 ? 13.119 1.371 4.291 1.00 73.56 254 GLU A CA 1
ATOM 2060 C C . GLU A 1 254 ? 13.505 1.452 2.804 1.00 73.56 254 GLU A C 1
ATOM 2062 O O . GLU A 1 254 ? 13.928 0.467 2.206 1.00 73.56 254 GLU A O 1
ATOM 2067 N N . GLY A 1 255 ? 13.207 2.569 2.149 1.00 65.12 255 GLY A N 1
ATOM 2068 C CA . GLY A 1 255 ? 13.398 2.727 0.702 1.00 65.12 255 GLY A CA 1
ATOM 2069 C C . GLY A 1 255 ? 13.158 4.162 0.251 1.00 65.12 255 GLY A C 1
ATOM 2070 O O . GLY A 1 255 ? 12.499 4.396 -0.761 1.00 65.12 255 GLY A O 1
ATOM 2071 N N . GLY A 1 256 ? 13.576 5.121 1.081 1.00 67.06 256 GLY A N 1
ATOM 2072 C CA . GLY A 1 256 ? 13.511 6.536 0.748 1.00 67.06 256 GLY A CA 1
ATOM 2073 C C . GLY A 1 256 ? 14.722 6.943 -0.087 1.00 67.06 256 GLY A C 1
ATOM 2074 O O . GLY A 1 256 ? 15.849 6.872 0.397 1.00 67.06 256 GLY A O 1
ATOM 2075 N N . VAL A 1 257 ? 14.489 7.425 -1.310 1.00 62.22 257 VAL A N 1
ATOM 2076 C CA . VAL A 1 257 ? 15.553 7.913 -2.211 1.00 62.22 257 VAL A CA 1
ATOM 2077 C C . VAL A 1 257 ? 16.293 9.098 -1.583 1.00 62.22 257 VAL A C 1
ATOM 2079 O O . VAL A 1 257 ? 17.513 9.083 -1.481 1.00 62.22 257 VAL A O 1
ATOM 2082 N N . TRP A 1 258 ? 15.548 10.064 -1.042 1.00 62.34 258 TRP A N 1
ATOM 2083 C CA . TRP A 1 258 ? 16.096 11.254 -0.377 1.00 62.34 258 TRP A CA 1
ATOM 2084 C C . TRP A 1 258 ? 16.879 10.950 0.910 1.00 62.34 258 TRP A C 1
ATOM 2086 O O . TRP A 1 258 ? 17.670 11.773 1.351 1.00 62.34 258 TRP A O 1
ATOM 2096 N N . LYS A 1 259 ? 16.676 9.769 1.511 1.00 64.81 259 LYS A N 1
ATOM 2097 C CA . LYS A 1 259 ? 17.432 9.300 2.685 1.00 64.81 259 LYS A CA 1
ATOM 2098 C C . LYS A 1 259 ? 18.690 8.508 2.316 1.00 64.81 259 LYS A C 1
ATOM 2100 O O . LYS A 1 259 ? 19.371 8.013 3.206 1.00 64.81 259 LYS A O 1
ATOM 2105 N N . GLY A 1 260 ? 18.951 8.303 1.023 1.00 65.12 260 GLY A N 1
ATOM 2106 C CA . GLY A 1 260 ? 20.042 7.449 0.552 1.00 65.12 260 GLY A CA 1
ATOM 2107 C C . GLY A 1 260 ? 19.819 5.948 0.774 1.00 65.12 260 GLY A C 1
ATOM 2108 O O . GLY A 1 260 ? 20.759 5.176 0.651 1.00 65.12 260 GLY A O 1
ATOM 2109 N N . GLN A 1 261 ? 18.594 5.511 1.088 1.00 68.25 261 GLN A N 1
ATOM 2110 C CA . GLN A 1 261 ? 18.277 4.095 1.358 1.00 68.25 261 GLN A CA 1
ATOM 2111 C C . GLN A 1 261 ? 17.824 3.322 0.110 1.00 68.25 261 GLN A C 1
ATOM 2113 O O . GLN A 1 261 ? 17.606 2.112 0.151 1.00 68.25 261 GLN A O 1
ATOM 2118 N N . SER A 1 262 ? 17.608 4.027 -0.997 1.00 71.75 262 SER A N 1
ATOM 2119 C CA . SER A 1 262 ? 17.219 3.453 -2.283 1.00 71.75 262 SER A CA 1
ATOM 2120 C C . SER A 1 262 ? 17.697 4.346 -3.416 1.00 71.75 262 SER A C 1
ATOM 2122 O O . SER A 1 262 ? 17.911 5.540 -3.209 1.00 71.75 262 SER A O 1
ATOM 2124 N N . VAL A 1 263 ? 17.759 3.789 -4.617 1.00 74.25 263 VAL A N 1
ATOM 2125 C CA . VAL A 1 263 ? 18.152 4.497 -5.835 1.00 74.25 263 VAL A CA 1
ATOM 2126 C C . VAL A 1 263 ? 16.977 4.577 -6.813 1.00 74.25 263 VAL A C 1
ATOM 2128 O O . VAL A 1 263 ? 16.111 3.696 -6.836 1.00 74.25 263 VAL A O 1
ATOM 2131 N N . CYS A 1 264 ? 16.927 5.643 -7.607 1.00 76.12 264 CYS A N 1
ATOM 2132 C CA . CYS A 1 264 ? 16.062 5.730 -8.781 1.00 76.12 264 CYS A CA 1
ATOM 2133 C C . CYS A 1 264 ? 16.543 4.755 -9.858 1.00 76.12 264 CYS A C 1
ATOM 2135 O O . CYS A 1 264 ? 17.741 4.638 -10.089 1.00 76.12 264 CYS A O 1
ATOM 2137 N N . ASP A 1 265 ? 15.613 4.087 -10.525 1.00 78.94 265 ASP A N 1
ATOM 2138 C CA . ASP A 1 265 ? 15.900 3.066 -11.526 1.00 78.94 265 ASP A CA 1
ATOM 2139 C C . ASP A 1 265 ? 14.874 3.134 -12.672 1.00 78.94 265 ASP A C 1
ATOM 2141 O O . ASP A 1 265 ? 13.834 3.798 -12.569 1.00 78.94 265 ASP A O 1
ATOM 2145 N N . SER A 1 266 ? 15.154 2.419 -13.756 1.00 83.06 266 SER A N 1
ATOM 2146 C CA . SER A 1 266 ? 14.259 2.223 -14.895 1.00 83.06 266 SER A CA 1
ATOM 2147 C C . SER A 1 266 ? 14.140 0.730 -15.227 1.00 83.06 266 SER A C 1
ATOM 2149 O O . SER A 1 266 ? 15.130 0.008 -15.124 1.00 83.06 266 SER A O 1
ATOM 2151 N N . PRO A 1 267 ? 12.948 0.235 -15.597 1.00 83.62 267 PRO A N 1
ATOM 2152 C CA . PRO A 1 267 ? 12.766 -1.171 -15.924 1.00 83.62 267 PRO A CA 1
ATOM 2153 C C . PRO A 1 267 ? 13.319 -1.497 -17.318 1.00 83.62 267 PRO A C 1
ATOM 2155 O O . PRO A 1 267 ? 13.009 -0.825 -18.301 1.00 83.62 267 PRO A O 1
ATOM 2158 N N . LEU A 1 268 ? 14.076 -2.586 -17.416 1.00 85.81 268 LEU A N 1
ATOM 2159 C CA . LEU A 1 268 ? 14.422 -3.254 -18.666 1.00 85.81 268 LEU A CA 1
ATOM 2160 C C . LEU A 1 268 ? 13.382 -4.345 -18.934 1.00 85.81 268 LEU A C 1
ATOM 2162 O O . LEU A 1 268 ? 13.340 -5.347 -18.225 1.00 85.81 268 LEU A O 1
ATOM 2166 N N . LEU A 1 269 ? 12.524 -4.159 -19.937 1.00 86.69 269 LEU A N 1
ATOM 2167 C CA . LEU A 1 269 ? 11.424 -5.092 -20.193 1.00 86.69 269 LEU A CA 1
ATOM 2168 C C . LEU A 1 269 ? 11.908 -6.377 -20.873 1.00 86.69 269 LEU A C 1
ATOM 2170 O O . LEU A 1 269 ? 12.182 -6.372 -22.079 1.00 86.69 269 LEU A O 1
ATOM 2174 N N . VAL A 1 270 ? 11.940 -7.465 -20.100 1.00 84.25 270 VAL A N 1
ATOM 2175 C CA . VAL A 1 270 ? 12.319 -8.824 -20.531 1.00 84.25 270 VAL A CA 1
ATOM 2176 C C . VAL A 1 270 ? 11.115 -9.739 -20.711 1.00 84.25 270 VAL A C 1
ATOM 2178 O O . VAL A 1 270 ? 10.072 -9.515 -20.043 1.00 84.25 270 VAL A O 1
#

Secondary structure (DSSP, 8-state):
--GGGG--S--PPPTT--EEES-S-TT-TT-EEEPPB-SSPEEE-HHHHHHHHHHHHHHHHHHHHHHT-HHHHHHHHHHHHHH-HHHHHHHHHHHHHHHHHTT----S---HHHHHHHHHHHTSHHHHHHTTSTTHHHHT--STTSTHHHHHHHPPPEEE--TT-HHHHHHHHHHHH-GGGEEEEES--S--TT-PPEETTHHHHHHHH--HHHHTTEEEEE---PPPPP---------SS---EEE--TT-S---GGGTSSEEE-EEE-

Radius of gyration: 21.76 Å; chains: 1; bounding box: 61×46×49 Å

Foldseek 3Di:
DDPPVVPDQDPDQPPVNQWDAPDPPPPDPRGTDHQFADPAFAADAQVVVVLVVVCPVLVVLLLVLVLVVLVNLCVLCVLVLVQDVVVVVLNVVLVVVVVVVVVDPDPPPPPPPSCVSSVQSVVFPSVLQQLQDPPPSCVSVVDPPGCSVSVNVPRFHKHQLAPPDPVNVVVVVVCVVPVQQKWKFFRRPPDPPPRQTQGDCSVVVVVVPDDRSVSNRMMMTTDDDDDDDDDDDDDDDDDDDDDKDKDADSPDRDGDSVVVRIHIHHYDHD

InterPro domains:
  IPR005615 Glutathione synthase [PF03917] (31-113)
  IPR005615 Glutathione synthase [PF03917] (132-235)
  IPR005615 Glutathione synthase [PTHR11130] (133-236)
  IPR014049 Glutathione synthase, N-terminal, eukaryotic [G3DSA:3.30.1490.80] (15-69)
  IPR014709 Glutathione synthase, C-terminal, eukaryotic [G3DSA:3.30.1490.50] (159-227)

Sequence (270 aa):
MDLQLLMGPNLRCPRVGVGQRIDSTRELFRCFCFVPFSLFPSPFPRALFHKAVDVQKSLQLLYFRAMRDFDFLKDMHRAIIETNEKFRQMADFTNECIRQQRGVANEVELGAFSKFIITSLWHTQSECSSFTLPGVVERFFPRPEEAHMAIRKVLTKSWSIGEGDEEAEKIIKKVRINPKKYVMKWNDCGQSMSGKKICDNEIIDKLEKMTNLERNNFIIMEKLKPAKVKDGTVLQQFSGEAHQMKTKLASENEGGVWKGQSVCDSPLLV

pLDDT: mean 71.48, std 16.65, range [21.95, 92.81]